Protein AF-A0A2V6U4K2-F1 (afdb_monomer)

Radius of gyration: 18.02 Å; Cα contacts (8 Å, |Δi|>4): 480; chains: 1; bounding box: 43×38×51 Å

Sequence (242 aa):
MKVDEASLSTDLQGSILTPAEPTGWGVVVLAGSSGRVDVARAKLLAGLGAVCIALRYFGGERQPPGICEVPLEVFTRATDRLIEEGCERVAYVGTVAWPQRSSWTRGGVPLPFIKYDETWRPERREGLVTYRSLYERSLQMGADDVSAATIPIEKARAKIILVAGRDDALWPSDVFAKSIEERLASAGKSATLIQHPKAGHRLLFPSETTPRSIQHAHGGSDEADAELGRSAWDAISALLRQ

pLDDT: mean 92.06, std 7.92, range [44.59, 98.25]

Foldseek 3Di:
DDKDWDADDDLWGAIKIAAPAAPLEEEEEAEEFPLDQPVVVQVVLVVLRYTYGSTRQACDDVHHNTLAAGEPVNVVVSVVVSVVVRRPHYYYHYAYYDDQHQSHDYVSHRAQDQGWDPPDDFDDDPNATFQAVRQVVSCVVCVVSCVRRDDLLLPDPDAAEQAAEPFARNHRSVVVSVVSQVSNVVSVHGHHYQYFPQAFSAAAAPPRDDDDDPHHDRGGDPVRNHVSNPVVNVVVSVVSND

Secondary structure (DSSP, 8-state):
--EEEEEE-TTSEEEEEEESS--SEEEEEE--TT----HHHHHHHHTTT-EEEEEE-SSSTTS-SSSSSEETHHHHHHHHHHHHTT-SEEEEEE-----SS-SEEETTEEPP-PPP-TT---EEETTEEE-HHHHHHHHHHTGGGHHHHS--GGG--S-EEEEEETT-SSS-HHHHHHHHHHHHHHTT--EEEEEETTB-S----TT--PPPPSSB---B-HHHHHHHHHHHHHHHHHHHT-

Mean predicted aligned error: 4.73 Å

Structure (mmCIF, N/CA/C/O backbone):
data_AF-A0A2V6U4K2-F1
#
_entry.id   AF-A0A2V6U4K2-F1
#
loop_
_atom_site.group_PDB
_atom_site.id
_atom_site.type_symbol
_atom_site.label_atom_id
_atom_site.label_alt_id
_atom_site.label_comp_id
_atom_site.label_asym_id
_atom_site.label_entity_id
_atom_site.label_seq_id
_atom_site.pdbx_PDB_ins_code
_atom_site.Cartn_x
_atom_site.Cartn_y
_atom_site.Cartn_z
_atom_site.occupancy
_atom_site.B_iso_or_equiv
_atom_site.auth_seq_id
_atom_site.auth_comp_id
_atom_site.auth_asym_id
_atom_site.auth_atom_id
_atom_site.pdbx_PDB_model_num
ATOM 1 N N . MET A 1 1 ? 3.840 7.749 24.047 1.00 64.31 1 MET A N 1
ATOM 2 C CA . MET A 1 1 ? 2.726 6.962 24.612 1.00 64.31 1 MET A CA 1
ATOM 3 C C . MET A 1 1 ? 3.214 5.540 24.840 1.00 64.31 1 MET A C 1
ATOM 5 O O . MET A 1 1 ? 4.026 5.085 24.041 1.00 64.31 1 MET A O 1
ATOM 9 N N . LYS A 1 2 ? 2.808 4.868 25.923 1.00 84.62 2 LYS A N 1
ATOM 10 C CA . LYS A 1 2 ? 3.163 3.457 26.129 1.00 84.62 2 LYS A CA 1
ATOM 11 C C . LYS A 1 2 ? 2.363 2.604 25.134 1.00 84.62 2 LYS A C 1
ATOM 13 O O . LYS A 1 2 ? 1.154 2.792 25.021 1.00 84.62 2 LYS A O 1
ATOM 18 N N . VAL A 1 3 ? 3.055 1.737 24.401 1.00 89.75 3 VAL A N 1
ATOM 19 C CA . VAL A 1 3 ? 2.475 0.800 23.431 1.00 89.75 3 VAL A CA 1
ATOM 20 C C . VAL A 1 3 ? 2.979 -0.586 23.799 1.00 89.75 3 VAL A C 1
ATOM 22 O O . VAL A 1 3 ? 4.194 -0.792 23.854 1.00 89.75 3 VAL A O 1
ATOM 25 N N . ASP A 1 4 ? 2.055 -1.502 24.058 1.00 93.19 4 ASP A N 1
ATOM 26 C CA . ASP A 1 4 ? 2.361 -2.900 24.339 1.00 93.19 4 ASP A CA 1
ATOM 27 C C . ASP A 1 4 ? 2.347 -3.689 23.020 1.00 93.19 4 ASP A C 1
ATOM 29 O O . ASP A 1 4 ? 1.507 -3.447 22.156 1.00 93.19 4 ASP A O 1
ATOM 33 N N . GLU A 1 5 ? 3.302 -4.600 22.834 1.00 95.50 5 GLU A N 1
ATOM 34 C CA . GLU A 1 5 ? 3.446 -5.418 21.623 1.00 95.50 5 GLU A CA 1
ATOM 35 C C . GLU A 1 5 ? 3.290 -6.898 21.983 1.00 95.50 5 GLU A C 1
ATOM 37 O O . GLU A 1 5 ? 3.958 -7.390 22.894 1.00 95.50 5 GLU A O 1
ATOM 42 N N . ALA A 1 6 ? 2.446 -7.615 21.244 1.00 94.00 6 ALA A N 1
ATOM 43 C CA . ALA A 1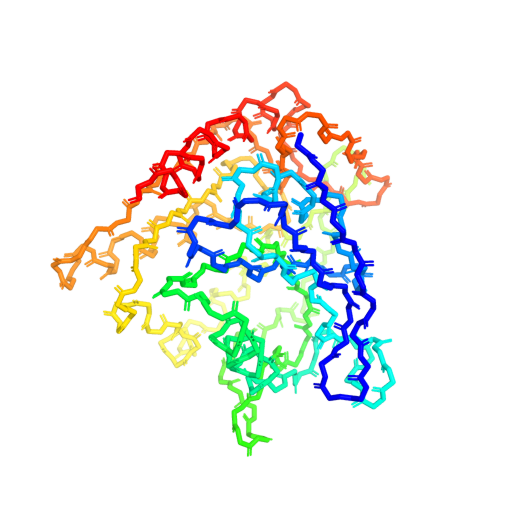 6 ? 2.266 -9.056 21.372 1.00 94.00 6 ALA A CA 1
ATOM 44 C C . ALA A 1 6 ? 2.369 -9.739 20.002 1.00 94.00 6 ALA A C 1
ATOM 46 O O . ALA A 1 6 ? 1.922 -9.209 18.985 1.00 94.00 6 ALA A O 1
ATOM 47 N N . SER A 1 7 ? 2.959 -10.934 19.960 1.00 92.56 7 SER A N 1
ATOM 48 C CA . SER A 1 7 ? 3.028 -11.728 18.731 1.00 92.56 7 SER A CA 1
ATOM 49 C C . SER A 1 7 ? 1.689 -12.399 18.432 1.00 92.56 7 SER A C 1
ATOM 51 O O . SER A 1 7 ? 1.038 -12.933 19.328 1.00 92.56 7 SER A O 1
ATOM 53 N N . LEU A 1 8 ? 1.313 -12.419 17.157 1.00 90.44 8 LEU A N 1
ATOM 54 C CA . LEU A 1 8 ? 0.170 -13.175 16.653 1.00 90.44 8 LEU A CA 1
ATOM 55 C C . LEU A 1 8 ? 0.645 -14.549 16.157 1.00 90.44 8 LEU A C 1
ATOM 57 O O . LEU A 1 8 ? 1.741 -14.670 15.601 1.00 90.44 8 LEU A O 1
ATOM 61 N N . SER A 1 9 ? -0.163 -15.589 16.369 1.00 79.50 9 SER A N 1
ATOM 62 C CA . SER A 1 9 ? 0.158 -16.962 15.960 1.00 79.50 9 SER A CA 1
ATOM 63 C C . SER A 1 9 ? -1.017 -17.623 15.230 1.00 79.50 9 SER A C 1
ATOM 65 O O . SER A 1 9 ? -2.025 -16.972 14.971 1.00 79.50 9 SER A O 1
ATOM 67 N N . THR A 1 10 ? -0.838 -18.895 14.854 1.00 77.00 10 THR A N 1
ATOM 68 C CA . THR A 1 10 ? -1.813 -19.762 14.165 1.00 77.00 10 THR A CA 1
ATOM 69 C C . THR A 1 10 ? -2.183 -19.324 12.743 1.00 77.00 10 THR A C 1
ATOM 71 O O . THR A 1 10 ? -1.547 -19.767 11.780 1.00 77.00 10 THR A O 1
ATOM 74 N N . ASP A 1 11 ? -3.211 -18.504 12.599 1.00 81.12 11 ASP A N 1
ATOM 75 C CA . ASP A 1 11 ? -3.944 -18.191 11.365 1.00 81.12 11 ASP A CA 1
ATOM 76 C C . ASP A 1 11 ? -3.871 -16.701 10.985 1.00 81.12 11 ASP A C 1
ATOM 78 O O . ASP A 1 11 ? -4.231 -16.317 9.860 1.00 81.12 11 ASP A O 1
ATOM 82 N N . LEU A 1 12 ? -3.292 -15.897 11.881 1.00 90.38 12 LEU A N 1
ATOM 83 C CA . LEU A 1 12 ? -2.878 -14.518 11.667 1.00 90.38 12 LEU A CA 1
ATOM 84 C C . LEU A 1 12 ? -1.448 -14.354 12.201 1.00 90.38 12 LEU A C 1
ATOM 86 O O . LEU A 1 12 ? -1.189 -14.571 13.377 1.00 90.38 12 LEU A O 1
ATOM 90 N N . GLN A 1 13 ? -0.489 -14.016 11.338 1.00 93.25 13 GLN A N 1
ATOM 91 C CA . GLN A 1 13 ? 0.928 -13.941 11.717 1.00 93.25 13 GLN A CA 1
ATOM 92 C C . GLN A 1 13 ? 1.415 -12.498 11.698 1.00 93.25 13 GLN A C 1
ATOM 94 O O . GLN A 1 13 ? 1.064 -11.743 10.794 1.00 93.25 13 GLN A O 1
ATOM 99 N N . GLY A 1 14 ? 2.252 -12.120 12.664 1.00 94.56 14 GLY A N 1
ATOM 100 C CA . GLY A 1 14 ? 2.752 -10.753 12.799 1.00 94.56 14 GLY A CA 1
ATOM 101 C C . GLY A 1 14 ? 2.827 -10.299 14.253 1.00 94.56 14 GLY A C 1
ATOM 102 O O . GLY A 1 14 ? 2.959 -11.130 15.152 1.00 94.56 14 GLY A O 1
ATOM 103 N N . SER A 1 15 ? 2.708 -8.992 14.471 1.00 96.38 15 SER A N 1
ATOM 104 C CA . SER A 1 15 ? 2.602 -8.393 15.807 1.00 96.38 15 SER A CA 1
ATOM 105 C C . SER A 1 15 ? 1.339 -7.546 15.900 1.00 96.38 15 SER A C 1
ATOM 107 O O . SER A 1 15 ? 1.026 -6.811 14.964 1.00 96.38 15 SER A O 1
ATOM 109 N N . ILE A 1 16 ? 0.651 -7.606 17.036 1.00 97.12 16 ILE A N 1
ATOM 110 C CA . ILE A 1 16 ? -0.366 -6.631 17.424 1.00 97.12 16 ILE A CA 1
ATOM 111 C C . ILE A 1 16 ? 0.230 -5.650 18.433 1.00 97.12 16 ILE A C 1
ATOM 113 O O . ILE A 1 16 ? 1.022 -6.029 19.295 1.00 97.12 16 ILE A O 1
ATOM 117 N N . LEU A 1 17 ? -0.107 -4.377 18.276 1.00 97.75 17 LEU A N 1
ATOM 118 C CA . LEU A 1 17 ? 0.363 -3.273 19.088 1.00 97.75 17 LEU A CA 1
ATOM 119 C C . LEU A 1 17 ? -0.838 -2.539 19.663 1.00 97.75 17 LEU A C 1
ATOM 121 O O . LEU A 1 17 ? -1.656 -2.010 18.909 1.00 97.75 17 LEU A O 1
ATOM 125 N N . THR A 1 18 ? -0.907 -2.473 20.985 1.00 96.69 18 THR A N 1
ATOM 126 C CA . THR A 1 18 ? -2.034 -1.885 21.705 1.00 96.69 18 THR A CA 1
ATOM 127 C C . THR A 1 18 ? -1.556 -0.652 22.472 1.00 96.69 18 THR A C 1
ATOM 129 O O . THR A 1 18 ? -0.669 -0.759 23.326 1.00 96.69 18 THR A O 1
ATOM 132 N N . PRO A 1 19 ? -2.081 0.544 22.165 1.00 95.38 19 PRO A N 1
ATOM 133 C CA . PRO A 1 19 ? -1.761 1.754 22.909 1.00 95.38 19 PRO A CA 1
ATOM 134 C C . PRO A 1 19 ? -2.460 1.751 24.272 1.00 95.38 19 PRO A C 1
ATOM 136 O O . PRO A 1 19 ? -3.538 1.186 24.425 1.00 95.38 19 PRO A O 1
ATOM 139 N N . ALA A 1 20 ? -1.870 2.431 25.258 1.00 92.44 20 ALA A N 1
ATOM 140 C CA . ALA A 1 20 ? -2.445 2.526 26.605 1.00 92.44 20 ALA A CA 1
ATOM 141 C C . ALA A 1 20 ? -3.848 3.173 26.652 1.00 92.44 20 ALA A C 1
ATOM 143 O O . ALA A 1 20 ? -4.638 2.853 27.534 1.00 92.44 20 ALA A O 1
ATOM 144 N N . GLU A 1 21 ? -4.152 4.068 25.709 1.00 92.06 21 GLU A N 1
ATOM 145 C CA . GLU A 1 21 ? -5.444 4.753 25.568 1.00 92.06 21 GLU A CA 1
ATOM 146 C C . GLU A 1 21 ? -5.915 4.631 24.106 1.00 92.06 21 GLU A C 1
ATOM 148 O O . GLU A 1 21 ? -5.582 5.475 23.269 1.00 92.06 21 GLU A O 1
ATOM 153 N N . PRO A 1 22 ? -6.624 3.545 23.752 1.00 93.94 22 PRO A N 1
ATOM 154 C CA . PRO A 1 22 ? -7.107 3.338 22.393 1.00 93.94 22 PRO A CA 1
ATOM 155 C C . PRO A 1 22 ? -8.172 4.362 21.985 1.00 93.94 22 PRO A C 1
ATOM 157 O O . PRO A 1 22 ? -9.087 4.662 22.748 1.00 93.94 22 PRO A O 1
ATOM 160 N N . THR A 1 23 ? -8.099 4.848 20.746 1.00 94.06 23 THR A N 1
ATOM 161 C CA . THR A 1 23 ? -9.056 5.818 20.176 1.00 94.06 23 THR A CA 1
ATOM 162 C C . THR A 1 23 ? -10.234 5.161 19.452 1.00 94.06 23 THR A C 1
ATOM 164 O O . THR A 1 23 ? -11.046 5.851 18.842 1.00 94.06 23 THR A O 1
ATOM 167 N N . GLY A 1 24 ? -10.313 3.826 19.466 1.00 93.38 24 GLY A N 1
ATOM 168 C CA . GLY A 1 24 ? -11.272 3.047 18.673 1.00 93.38 24 GLY A CA 1
ATOM 169 C C . GLY A 1 24 ? -10.842 2.824 17.217 1.00 93.38 24 GLY A C 1
ATOM 170 O O . GLY A 1 24 ? -11.548 2.151 16.465 1.00 93.38 24 GLY A O 1
ATOM 171 N N . TRP A 1 25 ? -9.682 3.346 16.804 1.00 96.81 25 TRP A N 1
ATOM 172 C CA . TRP A 1 25 ? -9.083 3.033 15.508 1.00 96.81 25 TRP A CA 1
ATOM 173 C C . TRP A 1 25 ? -8.264 1.744 15.554 1.00 96.81 25 TRP A C 1
ATOM 175 O O . TRP A 1 25 ? -7.400 1.572 16.411 1.00 96.81 25 TRP A O 1
ATOM 185 N N . GLY A 1 26 ? -8.482 0.889 14.561 1.00 96.88 26 GLY A N 1
ATOM 186 C CA . GLY A 1 26 ? -7.650 -0.251 14.216 1.00 96.88 26 GLY A CA 1
ATOM 187 C C . GLY A 1 26 ? -6.878 0.013 12.922 1.00 96.88 26 GLY A C 1
ATOM 188 O O . GLY A 1 26 ? -7.432 0.568 11.971 1.00 96.88 26 GLY A O 1
ATOM 189 N N . VAL A 1 27 ? -5.609 -0.388 12.841 1.00 97.25 27 VAL A N 1
ATOM 190 C CA . VAL A 1 27 ? -4.802 -0.245 11.618 1.00 97.25 27 VAL A CA 1
ATOM 191 C C . VAL A 1 27 ? -4.074 -1.538 11.275 1.00 97.25 27 VAL A C 1
ATOM 193 O O . VAL A 1 27 ? -3.266 -2.035 12.052 1.00 97.25 27 VAL A O 1
ATOM 196 N N . VAL A 1 28 ? -4.297 -2.066 10.075 1.00 96.88 28 VAL A N 1
ATOM 197 C CA . VAL A 1 28 ? -3.498 -3.166 9.524 1.00 96.88 28 VAL A CA 1
ATOM 198 C C . VAL A 1 28 ? -2.348 -2.584 8.702 1.00 96.88 28 VAL A C 1
ATOM 200 O O . VAL A 1 28 ? -2.572 -1.902 7.700 1.00 96.88 28 VAL A O 1
ATOM 203 N N . VAL A 1 29 ? -1.112 -2.865 9.108 1.00 96.12 29 VAL A N 1
ATOM 204 C CA . VAL A 1 29 ? 0.118 -2.426 8.439 1.00 96.12 29 VAL A CA 1
ATOM 205 C C . VAL A 1 29 ? 0.666 -3.560 7.577 1.00 96.12 29 VAL A C 1
ATOM 207 O O . VAL A 1 29 ? 1.005 -4.629 8.086 1.00 96.12 29 VAL A O 1
ATOM 210 N N . LEU A 1 30 ? 0.766 -3.322 6.267 1.00 92.69 30 LEU A N 1
ATOM 211 C CA . LEU A 1 30 ? 1.267 -4.274 5.276 1.00 92.69 30 LEU A CA 1
ATOM 212 C C . LEU A 1 30 ? 2.647 -3.837 4.767 1.00 92.69 30 LEU A C 1
ATOM 214 O O . LEU A 1 30 ? 2.801 -2.782 4.145 1.00 92.69 30 LEU A O 1
ATOM 218 N N . ALA A 1 31 ? 3.656 -4.678 4.983 1.00 86.56 31 ALA A N 1
ATOM 219 C CA . ALA A 1 31 ? 4.957 -4.493 4.351 1.00 86.56 31 ALA A CA 1
ATOM 220 C C . ALA A 1 31 ? 4.898 -4.819 2.847 1.00 86.56 31 ALA A C 1
ATOM 222 O O . ALA A 1 31 ? 3.982 -5.489 2.372 1.00 86.56 31 ALA A O 1
ATOM 223 N N . GLY A 1 32 ? 5.901 -4.369 2.097 1.00 81.25 32 GLY A N 1
ATOM 224 C CA . GLY A 1 32 ? 6.015 -4.642 0.666 1.00 81.25 32 GLY A CA 1
ATOM 225 C C . GLY A 1 32 ? 6.627 -6.014 0.379 1.00 81.25 32 GLY A C 1
ATOM 226 O O . GLY A 1 32 ? 6.610 -6.915 1.219 1.00 81.25 32 GLY A O 1
ATOM 227 N N . SER A 1 33 ? 7.261 -6.153 -0.786 1.00 75.19 33 SER A N 1
ATOM 228 C CA . SER A 1 33 ? 7.838 -7.410 -1.302 1.00 75.19 33 SER A CA 1
ATOM 229 C C . SER A 1 33 ? 8.870 -8.112 -0.413 1.00 75.19 33 SER A C 1
ATOM 231 O O . SER A 1 33 ? 9.199 -9.269 -0.656 1.00 75.19 33 SER A O 1
ATOM 233 N N . SER A 1 34 ? 9.370 -7.454 0.633 1.00 75.19 34 SER A N 1
ATOM 234 C CA . SER A 1 34 ? 10.405 -8.003 1.513 1.00 75.19 34 SER A CA 1
ATOM 235 C C . SER A 1 34 ? 9.952 -9.137 2.444 1.00 75.19 34 SER A C 1
ATOM 237 O O . SER A 1 34 ? 10.808 -9.786 3.040 1.00 75.19 34 SER A O 1
ATOM 239 N N . GLY A 1 35 ? 8.642 -9.337 2.641 1.00 75.31 35 GLY A N 1
ATOM 240 C CA . GLY A 1 35 ? 8.093 -10.345 3.570 1.00 75.31 35 GLY A CA 1
ATOM 241 C C . GLY A 1 35 ? 8.317 -10.030 5.053 1.00 75.31 35 GLY A C 1
ATOM 242 O O . GLY A 1 35 ? 8.014 -10.842 5.929 1.00 75.31 35 GLY A O 1
ATOM 243 N N . ARG A 1 36 ? 8.863 -8.846 5.351 1.00 84.56 36 ARG A N 1
ATOM 244 C CA . ARG A 1 36 ? 9.111 -8.374 6.715 1.00 84.56 36 ARG A CA 1
ATOM 245 C C . ARG A 1 36 ? 7.799 -8.029 7.416 1.00 84.56 36 ARG A C 1
ATOM 247 O O . ARG A 1 36 ? 6.796 -7.730 6.779 1.00 84.56 36 ARG A O 1
ATOM 254 N N . VAL A 1 37 ? 7.843 -8.024 8.743 1.00 91.06 37 VAL A N 1
ATOM 255 C CA . VAL A 1 37 ? 6.772 -7.491 9.592 1.00 91.06 37 VAL A CA 1
ATOM 256 C C . VAL A 1 37 ? 7.161 -6.073 9.987 1.00 91.06 37 VAL A C 1
ATOM 258 O O . VAL A 1 37 ? 8.179 -5.882 10.652 1.00 91.06 37 VAL A O 1
ATOM 261 N N . ASP A 1 38 ? 6.389 -5.078 9.552 1.00 92.44 38 ASP A N 1
ATOM 262 C CA . ASP A 1 38 ? 6.725 -3.663 9.752 1.00 92.44 38 ASP A CA 1
ATOM 263 C C . ASP A 1 38 ? 6.225 -3.133 11.106 1.00 92.44 38 ASP A C 1
ATOM 265 O O . ASP A 1 38 ? 5.292 -2.333 11.211 1.00 92.44 38 ASP A O 1
ATOM 269 N N . VAL A 1 39 ? 6.852 -3.628 12.175 1.00 94.75 39 VAL A N 1
ATOM 270 C CA . VAL A 1 39 ? 6.546 -3.223 13.555 1.00 94.75 39 VAL A CA 1
ATOM 271 C C . VAL A 1 39 ? 6.894 -1.753 13.794 1.00 94.75 39 VAL A C 1
ATOM 273 O O . VAL A 1 39 ? 6.199 -1.076 14.545 1.00 94.75 39 VAL A O 1
ATOM 276 N N . ALA A 1 40 ? 7.953 -1.236 13.163 1.00 93.06 40 ALA A N 1
ATOM 277 C CA . ALA A 1 40 ? 8.386 0.147 13.353 1.00 93.06 40 ALA A CA 1
ATOM 278 C C . ALA A 1 40 ? 7.304 1.132 12.894 1.00 93.06 40 ALA A C 1
ATOM 280 O O . ALA A 1 40 ? 6.910 2.015 13.660 1.00 93.06 40 ALA A O 1
ATOM 281 N N . ARG A 1 41 ? 6.743 0.925 11.699 1.00 94.25 41 ARG A N 1
ATOM 282 C CA . ARG A 1 41 ? 5.629 1.735 11.202 1.00 94.25 41 ARG A CA 1
ATOM 283 C C . ARG A 1 41 ? 4.357 1.546 12.023 1.00 94.25 41 ARG A C 1
ATOM 285 O O . ARG A 1 41 ? 3.666 2.521 12.314 1.00 94.25 41 ARG A O 1
ATOM 292 N N . ALA A 1 42 ? 4.069 0.319 12.457 1.00 96.19 42 ALA A N 1
ATOM 293 C CA . ALA A 1 42 ? 2.941 0.065 13.350 1.00 96.19 42 ALA A CA 1
ATOM 294 C C . ALA A 1 42 ? 3.085 0.789 14.701 1.00 96.19 42 ALA A C 1
ATOM 296 O O . ALA A 1 42 ? 2.094 1.293 15.220 1.00 96.19 42 ALA A O 1
ATOM 297 N N . LYS A 1 43 ? 4.306 0.938 15.238 1.00 95.88 43 LYS A N 1
ATOM 298 C CA . LYS A 1 43 ? 4.573 1.736 16.451 1.00 95.88 43 LYS A CA 1
ATOM 299 C C . LYS A 1 43 ? 4.283 3.219 16.251 1.00 95.88 43 LYS A C 1
ATOM 301 O O . LYS A 1 43 ? 3.737 3.840 17.160 1.00 95.88 43 LYS A O 1
ATOM 306 N N . LEU A 1 44 ? 4.608 3.784 15.084 1.00 95.25 44 LEU A N 1
ATOM 307 C CA . LEU A 1 44 ? 4.278 5.182 14.772 1.00 95.25 44 LEU A CA 1
ATOM 308 C C . LEU A 1 44 ? 2.762 5.407 14.817 1.00 95.25 44 LEU A C 1
ATOM 310 O O . LEU A 1 44 ? 2.294 6.346 15.458 1.00 95.25 44 LEU A O 1
ATOM 314 N N . LEU A 1 45 ? 2.001 4.512 14.184 1.00 96.25 45 LEU A N 1
ATOM 315 C CA . LEU A 1 45 ? 0.538 4.577 14.122 1.00 96.25 45 LEU A CA 1
ATOM 316 C C . LEU A 1 45 ? -0.108 4.299 15.488 1.00 96.25 45 LEU A C 1
ATOM 318 O O . LEU A 1 45 ? -1.016 5.023 15.891 1.00 96.25 45 LEU A O 1
ATOM 322 N N . ALA A 1 46 ? 0.411 3.336 16.253 1.00 96.44 46 ALA A N 1
ATOM 323 C CA . ALA A 1 46 ? -0.032 3.089 17.624 1.00 96.44 46 ALA A CA 1
ATOM 324 C C . ALA A 1 46 ? 0.265 4.274 18.553 1.00 96.44 46 ALA A C 1
ATOM 326 O O . ALA A 1 46 ? -0.501 4.560 19.469 1.00 96.44 46 ALA A O 1
ATOM 327 N N . GLY A 1 47 ? 1.322 5.041 18.271 1.00 94.81 47 GLY A N 1
ATOM 328 C CA . GLY A 1 47 ? 1.606 6.311 18.938 1.00 94.81 47 GLY A CA 1
ATOM 329 C C . GLY A 1 47 ? 0.530 7.388 18.743 1.00 94.81 47 GLY A C 1
ATOM 330 O O . GLY A 1 47 ? 0.512 8.350 19.510 1.00 94.81 47 GLY A O 1
ATOM 331 N N . LEU A 1 48 ? -0.368 7.227 17.763 1.00 94.75 48 LEU A N 1
ATOM 332 C CA . LEU A 1 48 ? -1.554 8.067 17.557 1.00 94.75 48 LEU A CA 1
ATOM 333 C C . LEU A 1 48 ? -2.807 7.531 18.277 1.00 94.75 48 LEU A C 1
ATOM 335 O O . LEU A 1 48 ? -3.879 8.110 18.121 1.00 94.75 48 LEU A O 1
ATOM 339 N N . GLY A 1 49 ? -2.687 6.444 19.047 1.00 95.12 49 GLY A N 1
ATOM 340 C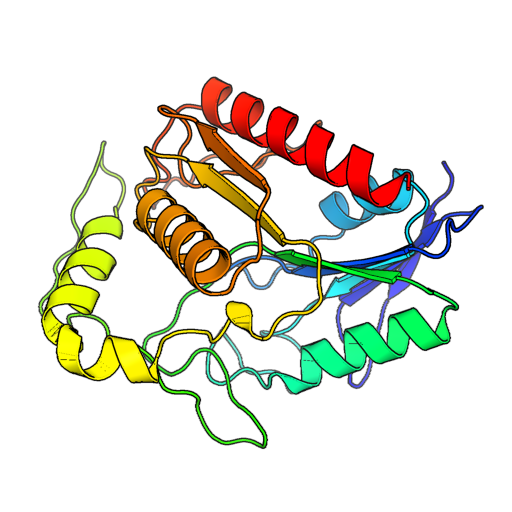 CA . GLY A 1 49 ? -3.792 5.832 19.789 1.00 95.12 49 GLY A CA 1
ATOM 341 C C . GLY A 1 49 ? -4.541 4.723 19.040 1.00 95.12 49 GLY A C 1
ATOM 342 O O . GLY A 1 49 ? -5.535 4.219 19.554 1.00 95.12 49 GLY A O 1
ATOM 343 N N . ALA A 1 50 ? -4.065 4.289 17.867 1.00 96.94 50 ALA A N 1
ATOM 344 C CA . ALA A 1 50 ? -4.661 3.169 17.136 1.00 96.94 50 ALA A CA 1
ATOM 345 C C . ALA A 1 50 ? -4.137 1.796 17.603 1.00 96.94 50 ALA A C 1
ATOM 347 O O . ALA A 1 50 ? -2.936 1.620 17.808 1.00 96.94 50 ALA A O 1
ATOM 348 N N . VAL A 1 51 ? -5.003 0.786 17.682 1.00 97.44 51 VAL A N 1
ATOM 349 C CA . VAL A 1 51 ? -4.576 -0.618 17.803 1.00 97.44 51 VAL A CA 1
ATOM 350 C C . VAL A 1 51 ? -4.054 -1.069 16.442 1.00 97.44 51 VAL A C 1
ATOM 352 O O . VAL A 1 51 ? -4.759 -0.973 15.441 1.00 97.44 51 VAL A O 1
ATOM 355 N N . CYS A 1 52 ? -2.810 -1.532 16.359 1.00 97.81 52 CYS A N 1
ATOM 356 C CA . CYS A 1 52 ? -2.166 -1.806 15.075 1.00 97.81 52 CYS A CA 1
ATOM 357 C C . CYS A 1 52 ? -1.778 -3.276 14.926 1.00 97.81 52 CYS A C 1
ATOM 359 O O .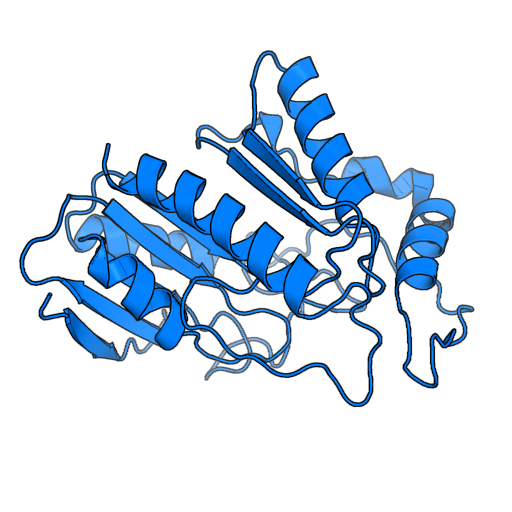 CYS A 1 52 ? -1.128 -3.829 15.802 1.00 97.81 52 CYS A O 1
ATOM 361 N N . ILE A 1 53 ? -2.079 -3.891 13.784 1.00 97.62 53 ILE A N 1
ATOM 362 C CA . ILE A 1 53 ? -1.553 -5.206 13.401 1.00 97.62 53 ILE A CA 1
ATOM 363 C C . ILE A 1 53 ? -0.491 -5.009 12.322 1.00 97.62 53 ILE A C 1
ATOM 365 O O . ILE A 1 53 ? -0.812 -4.690 11.180 1.00 97.62 53 ILE A O 1
ATOM 369 N N . ALA A 1 54 ? 0.777 -5.235 12.663 1.00 96.62 54 ALA A N 1
ATOM 370 C CA . ALA A 1 54 ? 1.842 -5.416 11.685 1.00 96.62 54 ALA A CA 1
ATOM 371 C C . ALA A 1 54 ? 1.725 -6.828 11.097 1.00 96.62 54 ALA A C 1
ATOM 373 O O . ALA A 1 54 ? 2.131 -7.804 11.727 1.00 96.62 54 ALA A O 1
ATOM 374 N N . LEU A 1 55 ? 1.129 -6.946 9.910 1.00 95.69 55 LEU A N 1
ATOM 375 C CA . LEU A 1 55 ? 0.705 -8.227 9.349 1.00 95.69 55 LEU A CA 1
ATOM 376 C C . LEU A 1 55 ? 1.795 -8.870 8.486 1.00 95.69 55 LEU A C 1
ATOM 378 O O . LEU A 1 55 ? 2.266 -8.285 7.508 1.00 95.69 55 LEU A O 1
ATOM 382 N N . ARG A 1 56 ? 2.112 -10.134 8.774 1.00 93.94 56 ARG A N 1
ATOM 383 C CA . ARG A 1 56 ? 2.766 -11.041 7.828 1.00 93.94 56 ARG A CA 1
ATOM 384 C C . ARG A 1 56 ? 1.700 -11.764 7.011 1.00 93.94 56 ARG A C 1
ATOM 386 O O . ARG A 1 56 ? 0.948 -12.576 7.548 1.00 93.94 56 ARG A O 1
ATOM 393 N N . TYR A 1 57 ? 1.671 -11.516 5.707 1.00 91.69 57 TYR A N 1
ATOM 394 C CA . TYR A 1 57 ? 0.691 -12.118 4.794 1.00 91.69 57 TYR A CA 1
ATOM 395 C C . TYR A 1 57 ? 1.297 -13.122 3.795 1.00 91.69 57 TYR A C 1
ATOM 397 O O . TYR A 1 57 ? 0.560 -13.754 3.044 1.00 91.69 57 TYR A O 1
ATOM 405 N N . PHE A 1 58 ? 2.621 -13.301 3.801 1.00 90.81 58 PHE A N 1
ATOM 406 C CA . PHE A 1 58 ? 3.341 -14.348 3.071 1.00 90.81 58 PHE A CA 1
ATOM 407 C C . PHE A 1 58 ? 4.686 -14.658 3.753 1.00 90.81 58 PHE A C 1
ATOM 409 O O . PHE A 1 58 ? 5.146 -13.906 4.614 1.00 90.81 58 PHE A O 1
ATOM 416 N N . GLY A 1 59 ? 5.329 -15.761 3.367 1.00 89.38 59 GLY A N 1
ATOM 417 C CA . GLY A 1 59 ? 6.637 -16.195 3.873 1.00 89.38 59 GLY A CA 1
ATOM 418 C C . GLY A 1 59 ? 6.618 -16.753 5.302 1.00 89.38 59 GLY A C 1
ATOM 419 O O . GLY A 1 59 ? 7.664 -17.121 5.832 1.00 89.38 59 GLY A O 1
ATOM 420 N N . GLY A 1 60 ? 5.448 -16.799 5.940 1.00 88.81 60 GLY A N 1
ATOM 421 C CA . GLY A 1 60 ? 5.226 -17.406 7.247 1.00 88.81 60 GLY A CA 1
ATOM 422 C C . GLY A 1 60 ? 4.911 -18.903 7.198 1.00 88.81 60 GLY A C 1
ATOM 423 O O . GLY A 1 60 ? 4.802 -19.514 6.134 1.00 88.81 60 GLY A O 1
ATOM 424 N N . GLU A 1 61 ? 4.720 -19.501 8.374 1.00 88.38 61 GLU A N 1
ATOM 425 C CA . GLU A 1 61 ? 4.339 -20.913 8.486 1.00 88.38 61 GLU A CA 1
ATOM 426 C C . GLU A 1 61 ? 2.984 -21.138 7.794 1.00 88.38 61 GLU A C 1
ATOM 428 O O . GLU A 1 61 ? 2.038 -20.396 8.045 1.00 88.38 61 GLU A O 1
ATOM 433 N N . ARG A 1 62 ? 2.868 -22.137 6.909 1.00 87.69 62 ARG A N 1
ATOM 434 C CA . ARG A 1 62 ? 1.639 -22.402 6.127 1.00 87.69 62 ARG A CA 1
ATOM 435 C C . ARG A 1 62 ? 1.142 -21.210 5.282 1.00 87.69 62 ARG A C 1
ATOM 437 O O . ARG A 1 62 ? -0.026 -21.180 4.903 1.00 87.69 62 ARG A O 1
ATOM 444 N N . GLN A 1 63 ? 2.002 -20.242 4.969 1.00 90.00 63 GLN A N 1
ATOM 445 C CA . GLN A 1 63 ? 1.705 -19.170 4.017 1.00 90.00 63 GLN A CA 1
ATOM 446 C C . GLN A 1 63 ? 2.424 -19.418 2.683 1.00 90.00 63 GLN A C 1
ATOM 448 O O . GLN A 1 63 ? 3.426 -20.139 2.653 1.00 90.00 63 GLN A O 1
ATOM 453 N N . PRO A 1 64 ? 1.965 -18.808 1.574 1.00 87.44 64 PRO A N 1
ATOM 454 C CA . PRO A 1 64 ? 2.723 -18.820 0.329 1.00 87.44 64 PRO A CA 1
ATOM 455 C C . PRO A 1 64 ? 4.144 -18.268 0.542 1.00 87.44 64 PRO A C 1
ATOM 457 O O . PRO A 1 64 ? 4.314 -17.322 1.310 1.00 87.44 64 PRO A O 1
ATOM 460 N N . PRO A 1 65 ? 5.176 -18.809 -0.131 1.00 86.62 65 PRO A N 1
ATOM 461 C CA . PRO A 1 65 ? 6.572 -18.413 0.095 1.00 86.62 65 PRO A CA 1
ATOM 462 C C . PRO A 1 65 ? 6.911 -17.001 -0.418 1.00 86.62 65 PRO A C 1
ATOM 464 O O . PRO A 1 65 ? 7.956 -16.452 -0.084 1.00 86.62 65 PRO A O 1
ATOM 467 N N . GLY A 1 66 ? 6.033 -16.410 -1.226 1.00 85.88 66 GLY A N 1
ATOM 468 C CA . GLY A 1 66 ? 6.137 -15.059 -1.771 1.00 85.88 66 GLY A CA 1
ATOM 469 C C . GLY A 1 66 ? 4.744 -14.462 -1.947 1.00 85.88 66 GLY A C 1
ATOM 470 O O . GLY A 1 66 ? 3.751 -15.116 -1.626 1.00 85.88 66 GLY A O 1
ATOM 471 N N . ILE A 1 67 ? 4.647 -13.253 -2.502 1.00 84.19 67 ILE A N 1
ATOM 472 C CA . ILE A 1 67 ? 3.351 -12.706 -2.924 1.00 84.19 67 ILE A CA 1
ATOM 473 C C . ILE A 1 67 ? 2.890 -13.482 -4.147 1.00 84.19 67 ILE A C 1
ATOM 475 O O . ILE A 1 67 ? 3.130 -13.070 -5.259 1.00 84.19 67 ILE A O 1
ATOM 479 N N . CYS A 1 68 ? 2.305 -14.650 -3.971 1.00 86.31 68 CYS A N 1
ATOM 480 C CA . CYS A 1 68 ? 1.800 -15.471 -5.055 1.00 86.31 68 CYS A CA 1
ATOM 481 C C . CYS A 1 68 ? 0.588 -16.197 -4.507 1.00 86.31 68 CYS A C 1
ATOM 483 O O . CYS A 1 68 ? 0.716 -16.966 -3.557 1.00 86.31 68 CYS A O 1
ATOM 485 N N . GLU A 1 69 ? -0.569 -15.930 -5.100 1.00 87.75 69 GLU A N 1
ATOM 486 C CA . GLU A 1 69 ? -1.841 -16.548 -4.743 1.00 87.75 69 GLU A CA 1
ATOM 487 C C . GLU A 1 69 ? -2.210 -16.367 -3.260 1.00 87.75 69 GLU A C 1
ATOM 489 O O . GLU A 1 69 ? -2.878 -17.212 -2.663 1.00 87.75 69 GLU A O 1
ATOM 494 N N . VAL A 1 70 ? -1.810 -15.238 -2.660 1.00 90.25 70 VAL A N 1
ATOM 495 C CA . VAL A 1 70 ? -2.113 -14.915 -1.262 1.00 90.25 70 VAL A CA 1
ATOM 496 C C . VAL A 1 70 ? -3.634 -14.792 -1.079 1.00 90.25 70 VAL A C 1
ATOM 498 O O . VAL A 1 70 ? -4.255 -13.977 -1.769 1.00 90.25 70 VAL A O 1
ATOM 501 N N . PRO A 1 71 ? -4.251 -15.548 -0.151 1.00 92.31 71 PRO A N 1
ATOM 502 C CA . PRO A 1 71 ? -5.691 -15.474 0.081 1.00 92.31 71 PRO A CA 1
ATOM 503 C C . PRO A 1 71 ? -6.096 -14.118 0.654 1.00 92.31 71 PRO A C 1
ATOM 505 O O . PRO A 1 71 ? -5.566 -13.694 1.688 1.00 92.31 71 PRO A O 1
ATOM 508 N N . LEU A 1 72 ? -7.068 -13.450 0.026 1.00 92.38 72 LEU A N 1
ATOM 509 C CA . LEU A 1 72 ? -7.602 -12.183 0.538 1.00 92.38 72 LEU A CA 1
ATOM 510 C C . LEU A 1 72 ? -8.215 -12.328 1.943 1.00 92.38 72 LEU A C 1
ATOM 512 O O . LEU A 1 72 ? -8.284 -11.359 2.699 1.00 92.38 72 LEU A O 1
ATOM 516 N N . GLU A 1 73 ? -8.607 -13.540 2.324 1.00 93.69 73 GLU A N 1
ATOM 517 C CA . GLU A 1 73 ? -9.165 -13.893 3.628 1.00 93.69 73 GLU A CA 1
ATOM 518 C C . GLU A 1 73 ? -8.163 -13.693 4.779 1.00 93.69 73 GLU A C 1
ATOM 520 O O . GLU A 1 73 ? -8.564 -13.556 5.933 1.00 93.69 73 GLU A O 1
ATOM 525 N N . VAL A 1 74 ? -6.853 -13.638 4.498 1.00 92.31 74 VAL A N 1
ATOM 526 C CA . VAL A 1 74 ? -5.849 -13.235 5.503 1.00 92.31 74 VAL A CA 1
ATOM 527 C C . VAL A 1 74 ? -6.120 -11.806 5.983 1.00 92.31 74 VAL A C 1
ATOM 529 O O . VAL A 1 74 ? -5.988 -11.513 7.170 1.00 92.31 74 VAL A O 1
ATOM 532 N N . PHE A 1 75 ? -6.541 -10.918 5.080 1.00 93.12 75 PHE A N 1
ATOM 533 C CA . PHE A 1 75 ? -6.832 -9.532 5.424 1.00 93.12 75 PHE A CA 1
ATOM 534 C C . PHE A 1 75 ? -8.158 -9.406 6.168 1.00 93.12 75 PHE A C 1
ATOM 536 O O . PHE A 1 75 ? -8.214 -8.639 7.124 1.00 93.12 75 PHE A O 1
ATOM 543 N N . THR A 1 76 ? -9.195 -10.164 5.796 1.00 92.31 76 THR A N 1
ATOM 544 C CA . THR A 1 76 ? -10.476 -10.125 6.523 1.00 92.31 76 THR A CA 1
ATOM 545 C C . THR A 1 76 ? -10.299 -10.585 7.964 1.00 92.31 76 THR A C 1
ATOM 547 O O . THR A 1 76 ? -10.731 -9.874 8.859 1.00 92.31 76 THR A O 1
ATOM 550 N N . ARG A 1 77 ? -9.522 -11.653 8.205 1.00 93.50 77 ARG A N 1
ATOM 551 C CA . ARG A 1 77 ? -9.163 -12.079 9.569 1.00 93.50 77 ARG A CA 1
ATOM 552 C C . ARG A 1 77 ? -8.435 -10.994 10.364 1.00 93.50 77 ARG A C 1
ATOM 554 O O . ARG A 1 77 ? -8.662 -10.862 11.559 1.00 93.50 77 ARG A O 1
ATOM 561 N N . ALA A 1 78 ? -7.581 -10.197 9.717 1.00 93.31 78 ALA A N 1
ATOM 562 C CA . ALA A 1 78 ? -6.939 -9.059 10.378 1.00 93.31 78 ALA A CA 1
ATOM 563 C C . ALA A 1 78 ? -7.957 -7.977 10.786 1.00 93.31 78 ALA A C 1
ATOM 565 O O . ALA A 1 78 ? -7.836 -7.407 11.866 1.00 93.31 78 ALA A O 1
ATOM 566 N N . THR A 1 79 ? -8.964 -7.710 9.943 1.00 93.31 79 THR A N 1
ATOM 567 C CA . THR A 1 79 ? -10.073 -6.802 10.287 1.00 93.31 79 THR A CA 1
ATOM 568 C C . THR A 1 79 ? -10.905 -7.367 11.432 1.00 93.31 79 THR A C 1
ATOM 570 O O . THR A 1 79 ? -11.125 -6.656 12.407 1.00 93.31 79 THR A O 1
ATOM 573 N N . ASP A 1 80 ? -11.318 -8.633 11.344 1.00 94.31 80 ASP A N 1
ATOM 574 C CA . ASP A 1 80 ? -12.116 -9.300 12.378 1.00 94.31 80 ASP A CA 1
ATOM 575 C C . ASP A 1 80 ? -11.390 -9.243 13.724 1.00 94.31 80 ASP A C 1
ATO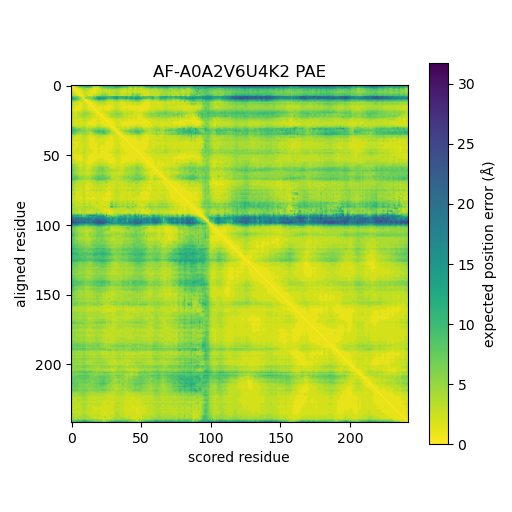M 577 O O . ASP A 1 80 ? -11.978 -8.855 14.732 1.00 94.31 80 ASP A O 1
ATOM 581 N N . ARG A 1 81 ? -10.071 -9.482 13.721 1.00 94.38 81 ARG A N 1
ATOM 582 C CA . ARG A 1 81 ? -9.258 -9.364 14.929 1.00 94.38 81 ARG A CA 1
ATOM 583 C C . ARG A 1 81 ? -9.250 -7.951 15.513 1.00 94.38 81 ARG A C 1
ATOM 585 O O . ARG A 1 81 ? -9.339 -7.804 16.723 1.00 94.38 81 ARG A O 1
ATOM 592 N N . LEU A 1 82 ? -9.141 -6.906 14.691 1.00 93.75 82 LEU A N 1
ATOM 593 C CA . LEU A 1 82 ? -9.202 -5.524 15.187 1.00 93.75 82 LEU A CA 1
ATOM 594 C C . LEU A 1 82 ? -10.581 -5.186 15.769 1.00 93.75 82 LEU A C 1
ATOM 596 O O . LEU A 1 82 ? -10.664 -4.469 16.764 1.00 93.75 82 LEU A O 1
ATOM 600 N N . ILE A 1 83 ? -11.654 -5.718 15.183 1.00 94.12 83 ILE A N 1
ATOM 601 C CA . ILE A 1 83 ? -13.016 -5.554 15.706 1.00 94.12 83 ILE A CA 1
ATOM 602 C C . ILE A 1 83 ? -13.160 -6.256 17.066 1.00 94.12 83 ILE A C 1
ATOM 604 O O . ILE A 1 83 ? -13.729 -5.674 17.987 1.00 94.12 83 ILE A O 1
ATOM 608 N N . GLU A 1 84 ? -12.606 -7.462 17.230 1.00 93.38 84 GLU A N 1
ATOM 609 C CA . GLU A 1 84 ? -12.572 -8.177 18.520 1.00 93.38 84 GLU A CA 1
ATOM 610 C C . GLU A 1 84 ? -11.824 -7.403 19.616 1.00 93.38 84 GLU A C 1
ATOM 612 O O . GLU A 1 84 ? -12.186 -7.491 20.786 1.00 93.38 84 GLU A O 1
ATOM 617 N N . GLU A 1 85 ? -10.814 -6.616 19.239 1.00 92.56 85 GLU A N 1
ATOM 618 C CA . GLU A 1 85 ? -10.073 -5.713 20.136 1.00 92.56 85 GLU A CA 1
ATOM 619 C C . GLU A 1 85 ? -10.837 -4.409 20.446 1.00 92.56 85 GLU A C 1
ATOM 621 O O . GLU A 1 85 ? -10.312 -3.515 21.109 1.00 92.56 85 GLU A O 1
ATOM 626 N N . GLY A 1 86 ? -12.076 -4.274 19.965 1.00 92.56 86 GLY A N 1
ATOM 627 C CA . GLY A 1 86 ? -12.934 -3.117 20.217 1.00 92.56 86 GLY A CA 1
ATOM 628 C C . GLY A 1 86 ? -12.726 -1.948 19.253 1.00 92.56 86 GLY A C 1
ATOM 629 O O . GLY A 1 86 ? -13.162 -0.837 19.552 1.00 92.56 86 GLY A O 1
ATOM 630 N N . CYS A 1 87 ? -12.073 -2.155 18.103 1.00 92.62 87 CYS A N 1
ATOM 631 C CA . CYS A 1 87 ? -11.937 -1.099 17.098 1.00 92.62 87 CYS A CA 1
ATOM 632 C C . CYS A 1 87 ? -13.258 -0.875 16.350 1.00 92.62 87 CYS A C 1
ATOM 634 O O . CYS A 1 87 ? -13.799 -1.783 15.721 1.00 92.62 87 CYS A O 1
ATOM 636 N N . GLU A 1 88 ? -13.733 0.367 16.335 1.00 92.69 88 GLU A N 1
ATOM 637 C CA . GLU A 1 88 ? -14.940 0.787 15.613 1.00 92.69 88 GLU A CA 1
ATOM 638 C C . GLU A 1 88 ? -14.645 1.162 14.153 1.00 92.69 88 GLU A C 1
ATOM 640 O O . GLU A 1 88 ? -15.535 1.164 13.298 1.00 92.69 88 GLU A O 1
ATOM 645 N N . ARG A 1 89 ? -13.389 1.517 13.856 1.00 93.12 89 ARG A N 1
ATOM 646 C CA . ARG A 1 89 ? -12.934 1.969 12.535 1.00 93.12 89 ARG A CA 1
ATOM 647 C C . ARG A 1 89 ? -11.629 1.275 12.187 1.00 93.12 89 ARG A C 1
ATOM 649 O O . ARG A 1 89 ? -10.694 1.322 12.973 1.00 93.12 89 ARG A O 1
ATOM 656 N N . VAL A 1 90 ? -11.543 0.671 11.003 1.00 88.94 90 VAL A N 1
ATOM 657 C CA . VAL A 1 90 ? -10.339 -0.043 10.552 1.00 88.94 90 VAL A CA 1
ATOM 658 C C . VAL A 1 90 ? -9.756 0.613 9.303 1.00 88.94 90 VAL A C 1
ATOM 660 O O . VAL A 1 90 ? -10.475 0.874 8.337 1.00 88.94 90 VAL A O 1
ATOM 663 N N . ALA A 1 91 ? -8.447 0.860 9.313 1.00 86.12 91 ALA A N 1
ATOM 664 C CA . ALA A 1 91 ? -7.676 1.318 8.163 1.00 86.12 91 ALA A CA 1
ATOM 665 C C . ALA A 1 91 ? -6.633 0.273 7.738 1.00 86.12 91 ALA A C 1
ATOM 667 O O . ALA A 1 91 ? -6.112 -0.479 8.558 1.00 86.12 91 ALA A O 1
ATOM 668 N N . TYR A 1 92 ? -6.288 0.264 6.451 1.00 88.12 92 TYR A N 1
ATOM 669 C CA . TYR A 1 92 ? -5.156 -0.493 5.918 1.00 88.12 92 TYR A CA 1
ATOM 670 C C . TYR A 1 92 ? -4.091 0.482 5.429 1.00 88.12 92 TYR A C 1
ATOM 672 O O . TYR A 1 92 ? -4.392 1.398 4.664 1.00 88.12 92 TYR A O 1
ATOM 680 N N . VAL A 1 93 ? -2.845 0.269 5.845 1.00 82.81 93 VAL A N 1
ATOM 681 C CA . VAL A 1 93 ? -1.679 1.034 5.393 1.00 82.81 93 VAL A CA 1
ATOM 682 C C . VAL A 1 93 ? -0.691 0.044 4.806 1.00 82.81 93 VAL A C 1
ATOM 684 O O . VAL A 1 93 ? -0.107 -0.755 5.533 1.00 82.81 93 VAL A O 1
ATOM 687 N N . GLY A 1 94 ? -0.518 0.067 3.489 1.00 75.50 94 GLY A N 1
ATOM 688 C CA . GLY A 1 94 ? 0.323 -0.899 2.795 1.00 75.50 94 GLY A CA 1
ATOM 689 C C . GLY A 1 94 ? 1.408 -0.264 1.948 1.00 75.50 94 GLY A C 1
ATOM 690 O O . GLY A 1 94 ? 1.251 0.839 1.430 1.00 75.50 94 GLY A O 1
ATOM 691 N N . THR A 1 95 ? 2.502 -1.001 1.790 1.00 64.06 95 THR A N 1
ATOM 692 C CA . THR A 1 95 ? 3.398 -0.851 0.643 1.00 64.06 95 THR A CA 1
ATOM 693 C C . THR A 1 95 ? 3.218 -2.062 -0.276 1.00 64.06 95 THR A C 1
ATOM 695 O O . THR A 1 95 ? 2.183 -2.720 -0.266 1.00 64.06 95 THR A O 1
ATOM 698 N N . VAL A 1 96 ? 4.169 -2.325 -1.152 1.00 55.75 96 VAL A N 1
ATOM 699 C CA . VAL A 1 96 ? 3.875 -2.823 -2.490 1.00 55.75 96 VAL A CA 1
ATOM 700 C C . VAL A 1 96 ? 4.741 -4.028 -2.876 1.00 55.75 96 VAL A C 1
ATOM 702 O O . VAL A 1 96 ? 5.835 -4.203 -2.340 1.00 55.75 96 VAL A O 1
ATOM 705 N N . ALA A 1 97 ? 4.242 -4.897 -3.763 1.00 52.97 97 ALA A N 1
ATOM 706 C CA . ALA A 1 97 ? 4.650 -6.308 -3.853 1.00 52.97 97 ALA A CA 1
ATOM 707 C C . ALA A 1 97 ? 4.645 -6.895 -5.292 1.00 52.97 97 ALA A C 1
ATOM 709 O O . ALA A 1 97 ? 3.969 -6.355 -6.159 1.00 52.97 97 ALA A O 1
ATOM 710 N N . TRP A 1 98 ? 5.377 -8.003 -5.540 1.00 44.59 98 TRP A N 1
ATOM 711 C CA . TRP A 1 98 ? 5.741 -8.535 -6.880 1.00 44.59 98 TRP A CA 1
ATOM 712 C C . TRP A 1 98 ? 5.446 -10.046 -7.069 1.00 44.59 98 TRP A C 1
ATOM 714 O O . TRP A 1 98 ? 5.901 -10.833 -6.235 1.00 44.59 98 TRP A O 1
ATOM 724 N N . PRO A 1 99 ? 4.705 -10.453 -8.131 1.00 48.94 99 PRO A N 1
ATOM 725 C CA . PRO A 1 99 ? 4.920 -11.762 -8.820 1.00 48.94 99 PRO A CA 1
ATOM 726 C C . PRO A 1 99 ? 4.487 -11.901 -10.315 1.00 48.94 99 PRO A C 1
ATOM 728 O O . PRO A 1 99 ? 3.763 -11.071 -10.845 1.00 48.94 99 PRO A O 1
ATOM 731 N N . GLN A 1 100 ? 4.871 -13.029 -10.956 1.00 57.75 100 GLN A N 1
ATOM 732 C CA . GLN A 1 100 ? 4.488 -13.517 -12.316 1.00 57.75 100 GLN A CA 1
ATOM 733 C C . GLN A 1 100 ? 3.215 -14.404 -12.360 1.00 57.75 100 GLN A C 1
ATOM 735 O O . GLN A 1 100 ? 2.825 -14.928 -13.402 1.00 57.75 100 GLN A O 1
ATOM 740 N N . ARG A 1 101 ? 2.583 -14.631 -11.209 1.00 74.88 101 ARG A N 1
ATOM 741 C CA . ARG A 1 101 ? 1.278 -15.299 -11.064 1.00 74.88 101 ARG A CA 1
ATOM 742 C C . ARG A 1 101 ? 0.317 -14.304 -10.434 1.00 74.88 101 ARG A C 1
ATOM 744 O O . ARG A 1 101 ? 0.757 -13.241 -10.014 1.00 74.88 101 ARG A O 1
ATOM 751 N N . SER A 1 102 ? -0.969 -14.625 -10.321 1.00 82.81 102 SER A N 1
ATOM 752 C CA . SER A 1 102 ? -1.855 -13.742 -9.562 1.00 82.81 102 SER A CA 1
ATOM 753 C C . SER A 1 102 ? -1.305 -13.553 -8.150 1.00 82.81 102 SER A C 1
ATOM 755 O O . SER A 1 102 ? -1.001 -14.527 -7.464 1.00 82.81 102 SER A O 1
ATOM 757 N N . SER A 1 103 ? -1.165 -12.306 -7.706 1.00 86.38 103 SER A N 1
ATOM 758 C CA . SER A 1 103 ? -0.767 -12.007 -6.327 1.00 86.38 103 SER A CA 1
ATOM 759 C C . SER A 1 103 ? -1.794 -12.510 -5.319 1.00 86.38 103 SER A C 1
ATOM 761 O O . SER A 1 103 ? -1.435 -12.808 -4.183 1.00 86.38 103 SER A O 1
ATOM 763 N N . TRP A 1 104 ? -3.060 -12.605 -5.736 1.00 91.00 104 TRP A N 1
ATOM 764 C CA . TRP A 1 104 ? -4.204 -12.721 -4.845 1.00 91.00 104 TRP A CA 1
ATOM 765 C C . TRP A 1 104 ? -5.128 -13.862 -5.256 1.00 91.00 104 TRP A C 1
ATOM 767 O O . TRP A 1 104 ? -5.440 -14.036 -6.435 1.00 91.00 104 TRP A O 1
ATOM 777 N N . THR A 1 105 ? -5.645 -14.585 -4.271 1.00 92.56 105 THR A N 1
ATOM 778 C CA . THR A 1 105 ? -6.756 -15.525 -4.451 1.00 92.56 105 THR A CA 1
ATOM 779 C C . THR A 1 105 ? -7.981 -15.073 -3.665 1.00 92.56 105 THR A C 1
ATOM 781 O O . THR A 1 105 ? -7.882 -14.339 -2.680 1.00 92.56 105 THR A O 1
ATOM 784 N N . ARG A 1 106 ? -9.162 -15.507 -4.106 1.00 92.12 106 ARG A N 1
ATOM 785 C CA . ARG A 1 106 ? -10.424 -15.374 -3.371 1.00 92.12 106 ARG A CA 1
ATOM 786 C C . ARG A 1 106 ? -11.142 -16.710 -3.388 1.00 92.12 106 ARG A C 1
ATOM 788 O O . ARG A 1 106 ? -11.387 -17.247 -4.467 1.00 92.12 106 ARG A O 1
ATOM 795 N N . GLY A 1 107 ? -11.434 -17.268 -2.218 1.00 91.38 107 GLY A N 1
ATOM 796 C CA . GLY A 1 107 ? -11.944 -18.636 -2.108 1.00 91.38 107 GLY A CA 1
ATOM 797 C C . GLY A 1 107 ? -11.023 -19.663 -2.780 1.00 91.38 107 GLY A C 1
ATOM 798 O O . GLY A 1 107 ? -11.505 -20.614 -3.383 1.00 91.38 107 GLY A O 1
ATOM 799 N N . GLY A 1 108 ? -9.706 -19.422 -2.761 1.00 89.94 108 GLY A N 1
ATOM 800 C CA . GLY A 1 108 ? -8.705 -20.252 -3.443 1.00 89.94 108 GLY A CA 1
ATOM 801 C C . GLY A 1 108 ? -8.615 -20.067 -4.964 1.00 89.94 108 GLY A C 1
ATOM 802 O O . GLY A 1 108 ? -7.750 -20.673 -5.588 1.00 89.94 108 GLY A O 1
ATOM 803 N N . VAL A 1 109 ? -9.451 -19.221 -5.574 1.00 91.06 109 VAL A N 1
ATOM 804 C CA . VAL A 1 109 ? -9.412 -18.943 -7.018 1.00 91.06 109 VAL A CA 1
ATOM 805 C C . VAL A 1 109 ? -8.528 -17.721 -7.294 1.00 91.06 109 VAL A C 1
ATOM 807 O O . VAL A 1 109 ? -8.779 -16.665 -6.703 1.00 91.06 109 VAL A O 1
ATOM 810 N N . PRO A 1 110 ? -7.513 -17.819 -8.175 1.00 91.50 110 PRO A N 1
ATOM 811 C CA . PRO A 1 110 ? -6.686 -16.678 -8.564 1.00 91.50 110 PRO A CA 1
ATOM 812 C C . PRO A 1 110 ? -7.518 -15.538 -9.154 1.00 91.50 110 PRO A C 1
ATOM 814 O O . PRO A 1 110 ? -8.377 -15.759 -10.009 1.00 91.50 110 PRO A O 1
ATOM 817 N N . LEU A 1 111 ? -7.255 -14.305 -8.719 1.00 93.75 111 LEU A N 1
ATOM 818 C CA . LEU A 1 111 ? -7.873 -13.128 -9.328 1.00 93.75 111 LEU A CA 1
ATOM 819 C C . LEU A 1 111 ? -7.214 -12.799 -10.676 1.00 93.75 111 LEU A C 1
ATOM 821 O O . LEU A 1 111 ? -6.018 -13.070 -10.837 1.00 93.75 111 LEU A O 1
ATOM 825 N N . PRO A 1 112 ? -7.949 -12.190 -11.627 1.00 92.62 112 PRO A N 1
ATOM 826 C CA . PRO A 1 112 ? -7.359 -11.706 -12.869 1.00 92.62 112 PRO A CA 1
ATOM 827 C C . PRO A 1 112 ? -6.203 -10.735 -12.600 1.00 92.62 112 PRO A C 1
ATOM 829 O O . PRO A 1 112 ? -6.245 -9.946 -11.655 1.00 92.62 112 PRO A O 1
ATOM 832 N N . PHE A 1 113 ? -5.166 -10.807 -13.428 1.00 91.69 113 PHE A N 1
ATOM 833 C CA . PHE A 1 113 ? -3.957 -9.997 -13.310 1.00 91.69 113 PHE A CA 1
ATOM 834 C C . PHE A 1 113 ? -3.355 -9.759 -14.695 1.00 91.69 113 PHE A C 1
ATOM 836 O O . PHE A 1 113 ? -3.608 -10.523 -15.626 1.00 91.69 113 PHE A O 1
ATOM 843 N N . ILE A 1 114 ? -2.531 -8.720 -14.813 1.00 92.25 114 ILE A N 1
ATOM 844 C CA . ILE A 1 114 ? -1.763 -8.450 -16.029 1.00 92.25 114 ILE A CA 1
ATOM 845 C C . ILE A 1 114 ? -0.459 -9.226 -15.957 1.00 92.25 114 ILE A C 1
ATOM 847 O O . ILE A 1 114 ? 0.319 -9.064 -15.015 1.00 92.25 114 ILE A O 1
ATOM 851 N N . LYS A 1 115 ? -0.238 -10.090 -16.946 1.00 89.75 115 LYS A N 1
ATOM 852 C CA . LYS A 1 115 ? 1.019 -10.824 -17.085 1.00 89.75 115 LYS A CA 1
ATOM 853 C C . LYS A 1 115 ? 2.126 -9.866 -17.489 1.00 89.75 115 LYS A C 1
ATOM 855 O O . LYS A 1 115 ? 1.900 -8.935 -18.258 1.00 89.75 115 LYS A O 1
ATOM 860 N N . TYR A 1 116 ? 3.327 -10.128 -16.995 1.00 89.19 116 TYR A N 1
ATOM 861 C CA . TYR A 1 116 ? 4.482 -9.346 -17.395 1.00 89.19 116 TYR A CA 1
ATOM 862 C C . TYR A 1 116 ? 4.936 -9.691 -18.816 1.00 89.19 116 TYR A C 1
ATOM 864 O O . TYR A 1 116 ? 4.849 -10.841 -19.244 1.00 89.19 116 TYR A O 1
ATOM 872 N N . ASP A 1 117 ? 5.480 -8.699 -19.520 1.00 90.25 117 ASP A N 1
ATOM 873 C CA . ASP A 1 117 ? 6.175 -8.885 -20.793 1.00 90.25 117 ASP A CA 1
ATOM 874 C C . ASP A 1 117 ? 7.420 -9.771 -20.590 1.00 90.25 117 ASP A C 1
ATOM 876 O O . ASP A 1 117 ? 8.465 -9.315 -20.124 1.00 90.25 117 ASP A O 1
ATOM 880 N N . GLU A 1 118 ? 7.324 -11.050 -20.958 1.00 87.12 118 GLU A N 1
ATOM 881 C CA . GLU A 1 118 ? 8.427 -12.023 -20.879 1.00 87.12 118 GLU A CA 1
ATOM 882 C C . GLU A 1 118 ? 9.607 -11.668 -21.806 1.00 87.12 118 GLU A C 1
ATOM 884 O O . GLU A 1 118 ? 10.737 -12.134 -21.619 1.00 87.12 118 GLU A O 1
ATOM 889 N N . THR A 1 119 ? 9.372 -10.820 -22.811 1.00 92.00 119 THR A N 1
ATOM 890 C CA . THR A 1 119 ? 10.404 -10.342 -23.739 1.00 92.00 119 THR A CA 1
ATOM 891 C C . THR A 1 119 ? 11.136 -9.107 -23.225 1.00 92.00 119 THR A C 1
ATOM 893 O O . THR A 1 119 ? 12.167 -8.730 -23.792 1.00 92.00 119 THR A O 1
ATOM 896 N N . TRP A 1 120 ? 10.663 -8.505 -22.131 1.00 93.12 120 TRP A N 1
ATOM 897 C CA . TRP A 1 120 ? 11.298 -7.344 -21.528 1.00 93.12 120 TRP A CA 1
ATOM 898 C C . TRP A 1 120 ? 12.743 -7.641 -21.113 1.00 93.12 120 TRP A C 1
ATOM 900 O O . TRP A 1 120 ? 13.133 -8.775 -20.803 1.00 93.12 120 TRP A O 1
ATOM 910 N N . ARG A 1 121 ? 13.574 -6.600 -21.135 1.00 92.00 121 ARG A N 1
ATOM 911 C CA . ARG A 1 121 ? 14.972 -6.653 -20.710 1.00 92.00 121 ARG A CA 1
ATOM 912 C C . ARG A 1 121 ? 15.223 -5.556 -19.680 1.00 92.00 121 ARG A C 1
ATOM 914 O O . ARG A 1 121 ? 14.736 -4.449 -19.889 1.00 92.00 121 ARG A O 1
ATOM 921 N N . PRO A 1 122 ? 15.997 -5.834 -18.613 1.00 91.38 122 PRO A N 1
ATOM 922 C CA . PRO A 1 122 ? 16.283 -4.848 -17.581 1.00 91.38 122 PRO A CA 1
ATOM 923 C C . PRO A 1 122 ? 16.880 -3.558 -18.128 1.00 91.38 122 PRO A C 1
ATOM 925 O O . PRO A 1 122 ? 18.000 -3.543 -18.642 1.00 91.38 122 PRO A O 1
ATOM 928 N N . GLU A 1 123 ? 16.145 -2.469 -17.951 1.00 94.31 123 GLU A N 1
ATOM 929 C CA . GLU A 1 123 ? 16.650 -1.116 -18.138 1.00 94.31 123 GLU A CA 1
ATOM 930 C C . GLU A 1 123 ? 17.353 -0.639 -16.867 1.00 94.31 123 GLU A C 1
ATOM 932 O O . GLU A 1 123 ? 17.098 -1.133 -15.761 1.00 94.31 123 GLU A O 1
ATOM 937 N N . ARG A 1 124 ? 18.273 0.321 -17.017 1.00 95.38 124 ARG A N 1
ATOM 938 C CA . ARG A 1 124 ? 19.055 0.843 -15.896 1.00 95.38 124 ARG A CA 1
ATOM 939 C C . ARG A 1 124 ? 19.015 2.359 -15.822 1.00 95.38 124 ARG A C 1
ATOM 941 O O . ARG A 1 124 ? 19.183 3.039 -16.828 1.00 95.38 124 ARG A O 1
ATOM 948 N N . ARG A 1 125 ? 18.891 2.870 -14.599 1.00 93.94 125 ARG A N 1
ATOM 949 C CA . ARG A 1 125 ? 19.069 4.279 -14.239 1.00 93.94 125 ARG A CA 1
ATOM 950 C C . ARG A 1 125 ? 20.195 4.349 -13.220 1.00 93.94 125 ARG A C 1
ATOM 952 O O . ARG A 1 125 ? 20.122 3.681 -12.195 1.00 93.94 125 ARG A O 1
ATOM 959 N N . GLU A 1 126 ? 21.254 5.094 -13.539 1.00 92.31 126 GLU A N 1
ATOM 960 C CA . GLU A 1 126 ? 22.433 5.238 -12.663 1.00 92.31 126 GLU A CA 1
ATOM 961 C C . GLU A 1 126 ? 23.035 3.878 -12.242 1.00 92.31 126 GLU A C 1
ATOM 963 O O . GLU A 1 126 ? 23.457 3.668 -11.111 1.00 92.31 126 GLU A O 1
ATOM 968 N N . GLY A 1 127 ? 23.036 2.906 -13.162 1.00 93.62 127 GLY A N 1
ATOM 969 C CA . GLY A 1 127 ? 23.544 1.552 -12.916 1.00 93.62 127 GLY A CA 1
ATOM 970 C C . GLY A 1 127 ? 22.580 0.612 -12.181 1.00 93.62 127 GLY A C 1
ATOM 971 O O . GLY A 1 127 ? 22.819 -0.596 -12.176 1.00 93.62 127 GLY A O 1
ATOM 972 N N . LEU A 1 128 ? 21.463 1.105 -11.644 1.00 96.12 128 LEU A N 1
ATOM 973 C CA . LEU A 1 128 ? 20.457 0.320 -10.922 1.00 96.12 128 LEU A CA 1
ATOM 974 C C . LEU A 1 128 ? 19.309 -0.109 -11.840 1.00 96.12 128 LEU A C 1
ATOM 976 O O . LEU A 1 128 ? 18.949 0.623 -12.759 1.00 96.12 128 LEU A O 1
ATOM 980 N N . VAL A 1 129 ? 18.714 -1.279 -11.593 1.00 95.25 129 VAL A N 1
ATOM 981 C CA . VAL A 1 129 ? 17.607 -1.799 -12.414 1.00 95.25 129 VAL A CA 1
ATOM 982 C C . VAL A 1 129 ? 16.331 -0.999 -12.163 1.00 95.25 129 VAL A C 1
ATOM 984 O O . VAL A 1 129 ? 15.909 -0.852 -11.018 1.00 95.25 129 VAL A O 1
ATOM 987 N N . THR A 1 130 ? 15.705 -0.512 -13.228 1.00 95.75 130 THR A N 1
ATOM 988 C CA . THR A 1 130 ? 14.355 0.073 -13.210 1.00 95.75 130 THR A CA 1
ATOM 989 C C . THR A 1 130 ? 13.364 -0.958 -13.737 1.00 95.75 130 THR A C 1
ATOM 991 O O . THR A 1 130 ? 13.665 -1.679 -14.688 1.00 95.75 130 THR A O 1
ATOM 994 N N . TYR A 1 131 ? 12.189 -1.042 -13.113 1.00 95.06 131 TYR A N 1
ATOM 995 C CA . TYR A 1 131 ? 11.105 -1.920 -13.565 1.00 95.06 131 TYR A CA 1
ATOM 996 C C . TYR A 1 131 ? 9.958 -1.142 -14.205 1.00 95.06 131 TYR A C 1
ATOM 998 O O . TYR A 1 131 ? 9.028 -1.760 -14.715 1.00 95.06 131 TYR A O 1
ATOM 1006 N N . ARG A 1 132 ? 10.006 0.197 -14.229 1.00 94.94 132 ARG A N 1
ATOM 1007 C CA . ARG A 1 132 ? 8.865 0.998 -14.682 1.00 94.94 132 ARG A CA 1
ATOM 1008 C C . ARG A 1 132 ? 8.394 0.621 -16.088 1.00 94.94 132 ARG A C 1
ATOM 1010 O O . ARG A 1 132 ? 7.204 0.374 -16.281 1.00 94.94 132 ARG A O 1
ATOM 1017 N N . SER A 1 133 ? 9.329 0.480 -17.028 1.00 95.69 133 SER A N 1
ATOM 1018 C CA . SER A 1 133 ? 9.008 0.124 -18.412 1.00 95.69 133 SER A CA 1
ATOM 1019 C C . SER A 1 133 ? 8.474 -1.301 -18.565 1.00 95.69 133 SER A C 1
ATOM 1021 O O . SER A 1 133 ? 7.709 -1.559 -19.494 1.00 95.69 133 SER A O 1
ATOM 1023 N N . LEU A 1 134 ? 8.807 -2.220 -17.644 1.00 94.50 134 LEU A N 1
ATOM 1024 C CA . LEU A 1 134 ? 8.191 -3.546 -17.611 1.00 94.50 134 LEU A CA 1
ATOM 1025 C C . LEU A 1 134 ? 6.686 -3.406 -17.396 1.00 94.50 134 LEU A C 1
ATOM 1027 O O . LEU A 1 134 ? 5.916 -3.974 -18.161 1.00 94.50 134 LEU A O 1
ATOM 1031 N N . TYR A 1 135 ? 6.264 -2.640 -16.388 1.00 94.25 135 TYR A N 1
ATOM 1032 C CA . TYR A 1 135 ? 4.843 -2.446 -16.081 1.00 94.25 135 TYR A CA 1
ATOM 1033 C C . TYR A 1 135 ? 4.114 -1.742 -17.222 1.00 94.25 135 TYR A C 1
ATOM 1035 O O . TYR A 1 135 ? 3.053 -2.198 -17.639 1.00 94.25 135 TYR A O 1
ATOM 1043 N N . GLU A 1 136 ? 4.696 -0.669 -17.757 1.00 95.50 136 GLU A N 1
ATOM 1044 C CA . GLU A 1 136 ? 4.102 0.096 -18.858 1.00 95.50 136 GLU A CA 1
ATOM 1045 C C . GLU A 1 136 ? 3.911 -0.774 -20.114 1.00 95.50 136 GLU A C 1
ATOM 1047 O O . GLU A 1 136 ? 2.809 -0.819 -20.665 1.00 95.50 136 GLU A O 1
ATOM 1052 N N . ARG A 1 137 ? 4.929 -1.549 -20.517 1.00 95.62 137 ARG A N 1
ATOM 1053 C CA . ARG A 1 137 ? 4.817 -2.489 -21.650 1.00 95.62 137 ARG A CA 1
ATOM 1054 C C . ARG A 1 137 ? 3.835 -3.619 -21.376 1.00 95.62 137 ARG A C 1
ATOM 1056 O O . ARG A 1 137 ? 3.050 -3.961 -22.254 1.00 95.62 137 ARG A O 1
ATOM 1063 N N . SER A 1 138 ? 3.847 -4.175 -20.167 1.00 94.88 138 SER A N 1
ATOM 1064 C CA . SER A 1 138 ? 2.950 -5.273 -19.785 1.00 94.88 138 SER A CA 1
ATOM 1065 C C . SER A 1 138 ? 1.485 -4.840 -19.837 1.00 94.88 138 SER A C 1
ATOM 1067 O O . SER A 1 138 ? 0.646 -5.572 -20.353 1.00 94.88 138 SER A O 1
ATOM 1069 N N . LEU A 1 139 ? 1.178 -3.622 -19.380 1.00 94.62 139 LEU A N 1
ATOM 1070 C CA . LEU A 1 139 ? -0.160 -3.033 -19.480 1.00 94.62 139 LEU A CA 1
ATOM 1071 C C . LEU A 1 139 ? -0.580 -2.777 -20.926 1.00 94.62 139 LEU A C 1
ATOM 1073 O O . LEU A 1 139 ? -1.738 -2.992 -21.267 1.00 94.62 139 LEU A O 1
ATOM 1077 N N . GLN A 1 140 ? 0.352 -2.341 -21.774 1.00 95.25 140 GLN A N 1
ATOM 1078 C CA . GLN A 1 140 ? 0.079 -2.147 -23.195 1.00 95.25 140 GLN A CA 1
ATOM 1079 C C . GLN A 1 140 ? -0.193 -3.479 -23.909 1.00 95.25 140 GLN A C 1
ATOM 1081 O O . GLN A 1 140 ? -1.114 -3.564 -24.716 1.00 95.25 140 GLN A O 1
ATOM 1086 N N . MET A 1 141 ? 0.589 -4.520 -23.615 1.00 93.50 141 MET A N 1
ATOM 1087 C CA . MET A 1 141 ? 0.423 -5.852 -24.206 1.00 93.50 141 MET A CA 1
ATOM 1088 C C . MET A 1 141 ? -0.837 -6.562 -23.706 1.00 93.50 141 MET A C 1
ATOM 1090 O O . MET A 1 141 ? -1.515 -7.220 -24.487 1.00 93.50 141 MET A O 1
ATOM 1094 N N . GLY A 1 142 ? -1.152 -6.425 -22.418 1.00 93.19 142 GLY A N 1
ATOM 1095 C CA . GLY A 1 142 ? -2.332 -7.004 -21.777 1.00 93.19 142 GLY A CA 1
ATOM 1096 C C . GLY A 1 142 ? -3.544 -6.075 -21.767 1.00 93.19 142 GLY A C 1
ATOM 1097 O O . GLY A 1 142 ? -4.364 -6.190 -20.861 1.00 93.19 142 GLY A O 1
ATOM 1098 N N . ALA A 1 143 ? -3.653 -5.133 -22.713 1.00 94.81 143 ALA A N 1
ATOM 1099 C CA . ALA A 1 143 ? -4.692 -4.098 -22.705 1.00 94.81 143 ALA A CA 1
ATOM 1100 C C . ALA A 1 143 ? -6.118 -4.675 -22.600 1.00 94.81 143 ALA A C 1
ATOM 1102 O O . ALA A 1 143 ? -6.945 -4.138 -21.861 1.00 94.81 143 ALA A O 1
ATOM 1103 N N . ASP A 1 144 ? -6.374 -5.803 -23.266 1.00 95.62 144 ASP A N 1
ATOM 1104 C CA . ASP A 1 144 ? -7.669 -6.493 -23.240 1.00 95.62 144 ASP A CA 1
ATOM 1105 C C . ASP A 1 144 ? -8.001 -7.087 -21.854 1.00 95.62 144 ASP A C 1
ATOM 1107 O O . ASP A 1 144 ? -9.169 -7.179 -21.472 1.00 95.62 144 ASP A O 1
ATOM 1111 N N . ASP A 1 145 ? -6.982 -7.415 -21.053 1.00 92.81 145 ASP A N 1
ATOM 1112 C CA . ASP A 1 145 ? -7.124 -7.986 -19.708 1.00 92.81 145 ASP A CA 1
ATOM 1113 C C . ASP A 1 145 ? -7.236 -6.911 -18.607 1.00 92.81 145 ASP A C 1
ATOM 1115 O O . ASP A 1 145 ? -7.635 -7.214 -17.476 1.00 92.81 145 ASP A O 1
ATOM 1119 N N . VAL A 1 146 ? -6.928 -5.640 -18.912 1.00 93.94 146 VAL A N 1
ATOM 1120 C CA . VAL A 1 146 ? -6.919 -4.531 -17.932 1.00 93.94 146 VAL A CA 1
ATOM 1121 C C . VAL A 1 146 ? -8.263 -4.386 -17.240 1.00 93.94 146 VAL A C 1
ATOM 1123 O O . VAL A 1 146 ? -8.307 -4.228 -16.019 1.00 93.94 146 VAL A O 1
ATOM 1126 N N . SER A 1 147 ? -9.368 -4.488 -17.979 1.00 94.44 147 SER A N 1
ATOM 1127 C CA . SER A 1 147 ? -10.704 -4.375 -17.388 1.00 94.44 147 SER A CA 1
ATOM 1128 C C . SER A 1 147 ? -10.961 -5.463 -16.340 1.00 94.44 147 SER A C 1
ATOM 1130 O O . SER A 1 147 ? -11.433 -5.159 -15.244 1.00 94.44 147 SER A O 1
ATOM 1132 N N . ALA A 1 148 ? -10.585 -6.711 -16.636 1.00 94.31 148 ALA A N 1
ATOM 1133 C CA . ALA A 1 148 ? -10.765 -7.839 -15.726 1.00 94.31 148 ALA A CA 1
ATOM 1134 C C . ALA A 1 148 ? -9.835 -7.762 -14.503 1.00 94.31 148 ALA A C 1
ATOM 1136 O O . ALA A 1 148 ? -10.247 -8.114 -13.397 1.00 94.31 148 ALA A O 1
ATOM 1137 N N . ALA A 1 149 ? -8.599 -7.287 -14.690 1.00 94.06 149 ALA A N 1
ATOM 1138 C CA . ALA A 1 149 ? -7.597 -7.125 -13.634 1.00 94.06 149 ALA A CA 1
ATOM 1139 C C . ALA A 1 149 ? -7.800 -5.863 -12.771 1.00 94.06 149 ALA A C 1
ATOM 1141 O O . ALA A 1 149 ? -7.170 -5.719 -11.721 1.00 94.06 149 ALA A O 1
ATOM 1142 N N . THR A 1 150 ? -8.670 -4.937 -13.188 1.00 95.31 150 THR A N 1
ATOM 1143 C CA . THR A 1 150 ? -8.913 -3.683 -12.467 1.00 95.31 150 THR A CA 1
ATOM 1144 C C . THR A 1 150 ? -9.588 -3.944 -11.120 1.00 95.31 150 THR A C 1
ATOM 1146 O O . THR A 1 150 ? -10.664 -4.538 -11.034 1.00 95.31 150 THR A O 1
ATOM 1149 N N . ILE A 1 151 ? -8.987 -3.426 -10.047 1.00 95.06 151 ILE A N 1
ATOM 1150 C CA . ILE A 1 151 ? -9.587 -3.448 -8.710 1.00 95.06 151 ILE A CA 1
ATOM 1151 C C . ILE A 1 151 ? -10.805 -2.507 -8.706 1.00 95.06 151 ILE A C 1
ATOM 1153 O O . ILE A 1 151 ? -10.645 -1.321 -9.007 1.00 95.06 151 ILE A O 1
ATOM 1157 N N . PRO A 1 152 ? -12.012 -2.977 -8.327 1.00 95.69 152 PRO A N 1
ATOM 1158 C CA . PRO A 1 152 ? -13.228 -2.164 -8.329 1.00 95.69 152 PRO A CA 1
ATOM 1159 C C . PRO A 1 152 ? -13.282 -1.240 -7.100 1.00 95.69 152 PRO A C 1
ATOM 1161 O O . PRO A 1 152 ? -14.145 -1.375 -6.227 1.00 95.69 152 PRO A O 1
ATOM 1164 N N . ILE A 1 153 ? -12.317 -0.325 -7.003 1.00 96.38 153 ILE A N 1
ATOM 1165 C CA . ILE A 1 153 ? -12.115 0.595 -5.877 1.00 96.38 153 ILE A CA 1
ATOM 1166 C C . ILE A 1 153 ? -13.329 1.497 -5.620 1.00 96.38 153 ILE A C 1
ATOM 1168 O O . ILE A 1 153 ? -13.608 1.852 -4.479 1.00 96.38 153 ILE A O 1
ATOM 1172 N N . GLU A 1 154 ? -14.131 1.781 -6.644 1.00 96.25 154 GLU A N 1
ATOM 1173 C CA . GLU A 1 154 ? -15.403 2.495 -6.546 1.00 96.25 154 GLU A CA 1
ATOM 1174 C C . GLU A 1 154 ? -16.424 1.791 -5.645 1.00 96.25 154 GLU A C 1
ATOM 1176 O O . GLU A 1 154 ? -17.343 2.435 -5.142 1.00 96.25 154 GLU A O 1
ATOM 1181 N N . LYS A 1 155 ? -16.272 0.487 -5.386 1.00 96.62 155 LYS A N 1
ATOM 1182 C CA . LYS A 1 155 ? -17.121 -0.256 -4.441 1.00 96.62 155 LYS A CA 1
ATOM 1183 C C . LYS A 1 155 ? -16.698 -0.062 -2.985 1.00 96.62 155 LYS A C 1
ATOM 1185 O O . LYS A 1 155 ? -17.482 -0.376 -2.088 1.00 96.62 155 LYS A O 1
ATOM 1190 N N . ALA A 1 156 ? -15.503 0.473 -2.729 1.00 94.94 156 ALA A N 1
ATOM 1191 C CA . ALA A 1 156 ? -15.025 0.718 -1.376 1.00 94.94 156 ALA A CA 1
ATOM 1192 C C . ALA A 1 156 ? -15.910 1.748 -0.658 1.00 94.94 156 ALA A C 1
ATOM 1194 O O . ALA A 1 156 ? -16.341 2.751 -1.235 1.00 94.94 156 ALA A O 1
ATOM 1195 N N . ARG A 1 157 ? -16.191 1.489 0.622 1.00 93.38 157 ARG A N 1
ATOM 1196 C CA . ARG A 1 157 ? -16.860 2.438 1.531 1.00 93.38 157 ARG A CA 1
ATOM 1197 C C . ARG A 1 157 ? -15.864 3.250 2.365 1.00 93.38 157 ARG A C 1
ATOM 1199 O O . ARG A 1 157 ? -16.264 4.197 3.029 1.00 93.38 157 ARG A O 1
ATOM 1206 N N . ALA A 1 158 ? -14.590 2.862 2.342 1.00 91.06 158 ALA A N 1
ATOM 1207 C CA . ALA A 1 158 ? -13.527 3.517 3.087 1.00 91.06 158 ALA A CA 1
ATOM 1208 C C . ALA A 1 158 ? -13.188 4.893 2.494 1.00 91.06 158 ALA A C 1
ATOM 1210 O O . ALA A 1 158 ? -13.280 5.093 1.282 1.00 91.06 158 ALA A O 1
ATOM 1211 N N . LYS A 1 159 ? -12.736 5.818 3.351 1.00 93.56 159 LYS A N 1
ATOM 1212 C CA . LYS A 1 159 ? -11.997 7.004 2.901 1.00 93.56 159 LYS A CA 1
ATOM 1213 C C . LYS A 1 159 ? -10.661 6.539 2.318 1.00 93.56 159 LYS A C 1
ATOM 1215 O O . LYS A 1 159 ? -9.988 5.713 2.931 1.00 93.56 159 LYS A O 1
ATOM 1220 N N . ILE A 1 160 ? -10.287 7.065 1.155 1.00 96.31 160 ILE A N 1
ATOM 1221 C CA . ILE A 1 160 ? -9.083 6.649 0.427 1.00 96.31 160 ILE A CA 1
ATOM 1222 C C . ILE A 1 160 ? -8.075 7.801 0.406 1.00 96.31 160 ILE A C 1
ATOM 1224 O O . ILE A 1 160 ? -8.405 8.908 -0.016 1.00 96.31 160 ILE A O 1
ATOM 1228 N N . ILE A 1 161 ? -6.847 7.527 0.846 1.00 97.38 161 ILE A N 1
ATOM 1229 C CA . ILE A 1 161 ? -5.688 8.413 0.688 1.00 97.38 161 ILE A CA 1
ATOM 1230 C C . ILE A 1 161 ? -4.716 7.707 -0.259 1.00 97.38 161 ILE A C 1
ATOM 1232 O O . ILE A 1 161 ? -4.347 6.558 -0.021 1.00 97.38 161 ILE A O 1
ATOM 1236 N N . LEU A 1 162 ? -4.329 8.381 -1.337 1.00 97.69 162 LEU A N 1
ATOM 1237 C CA . LEU A 1 162 ? -3.410 7.882 -2.356 1.00 97.69 162 LEU A CA 1
ATOM 1238 C C . LEU A 1 162 ? -2.121 8.686 -2.283 1.00 97.69 162 LEU A C 1
ATOM 1240 O O . LEU A 1 162 ? -2.160 9.914 -2.264 1.00 97.69 162 LEU A O 1
ATOM 1244 N N . VAL A 1 163 ? -0.982 8.001 -2.266 1.00 97.88 163 VAL A N 1
ATOM 1245 C CA . VAL A 1 163 ? 0.331 8.638 -2.161 1.00 97.88 163 VAL A CA 1
ATOM 1246 C C . VAL A 1 163 ? 1.230 8.094 -3.261 1.00 97.88 163 VAL A C 1
ATOM 1248 O O . VAL A 1 163 ? 1.398 6.880 -3.356 1.00 97.88 163 VAL A O 1
ATOM 1251 N N . ALA A 1 164 ? 1.793 8.970 -4.095 1.00 97.75 164 ALA A N 1
ATOM 1252 C CA . ALA A 1 164 ? 2.653 8.547 -5.199 1.00 97.75 164 ALA A CA 1
ATOM 1253 C C . ALA A 1 164 ? 3.790 9.535 -5.491 1.00 97.75 164 ALA A C 1
ATOM 1255 O O . ALA A 1 164 ? 3.581 10.743 -5.634 1.00 97.75 164 ALA A O 1
ATOM 1256 N N . GLY A 1 165 ? 5.003 9.005 -5.637 1.00 97.88 165 GLY A N 1
ATOM 1257 C CA . GLY A 1 165 ? 6.133 9.740 -6.188 1.00 97.88 165 GLY A CA 1
ATOM 1258 C C . GLY A 1 165 ? 6.081 9.731 -7.713 1.00 97.88 165 GLY A C 1
ATOM 1259 O O . GLY A 1 165 ? 5.964 8.676 -8.329 1.00 97.88 165 GLY A O 1
ATOM 1260 N N . ARG A 1 166 ? 6.163 10.904 -8.348 1.00 97.94 166 ARG A N 1
ATOM 1261 C CA . ARG A 1 166 ? 6.110 10.994 -9.821 1.00 97.94 166 ARG A CA 1
ATOM 1262 C C . ARG A 1 166 ? 7.407 10.581 -10.507 1.00 97.94 166 ARG A C 1
ATOM 1264 O O . ARG A 1 166 ? 7.399 10.373 -11.714 1.00 97.94 166 ARG A O 1
ATOM 1271 N N . ASP A 1 167 ? 8.490 10.445 -9.750 1.00 97.81 167 ASP A N 1
ATOM 1272 C CA . ASP A 1 167 ? 9.763 9.914 -10.232 1.00 97.81 167 ASP A CA 1
ATOM 1273 C C . ASP A 1 167 ? 9.962 8.445 -9.810 1.00 97.81 167 ASP A C 1
ATOM 1275 O O . ASP A 1 167 ? 11.090 7.966 -9.767 1.00 97.81 167 ASP A O 1
ATOM 1279 N N . ASP A 1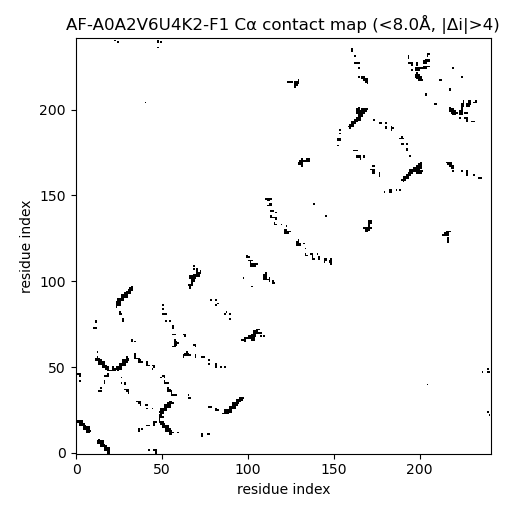 168 ? 8.894 7.712 -9.457 1.00 97.44 168 ASP A N 1
ATOM 1280 C CA . ASP A 1 168 ? 8.970 6.278 -9.145 1.00 97.44 168 ASP A CA 1
ATOM 1281 C C . ASP A 1 168 ? 9.500 5.492 -10.352 1.00 97.44 168 ASP A C 1
ATOM 1283 O O . ASP A 1 168 ? 8.890 5.464 -11.426 1.00 97.44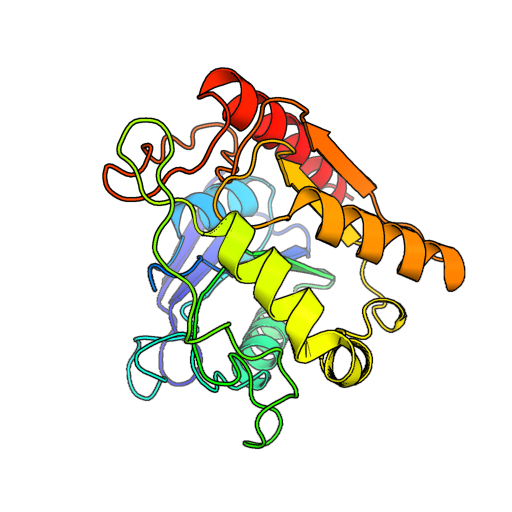 168 ASP A O 1
ATOM 1287 N N . ALA A 1 169 ? 10.659 4.860 -10.166 1.00 96.81 169 ALA A N 1
ATOM 1288 C CA . ALA A 1 169 ? 11.352 4.097 -11.198 1.00 96.81 169 ALA A CA 1
ATOM 1289 C C . ALA A 1 169 ? 11.102 2.578 -11.111 1.00 96.81 169 ALA A C 1
ATOM 1291 O O . ALA A 1 169 ? 11.626 1.820 -11.928 1.00 96.81 169 ALA A O 1
ATOM 1292 N N . LEU A 1 170 ? 10.284 2.090 -10.175 1.00 95.06 170 LEU A N 1
ATOM 1293 C CA . LEU A 1 170 ? 9.896 0.675 -10.153 1.00 95.06 170 LEU A CA 1
ATOM 1294 C C . LEU A 1 170 ? 8.593 0.426 -10.917 1.00 95.06 170 LEU A C 1
ATOM 1296 O O . LEU A 1 170 ? 8.467 -0.606 -11.569 1.00 95.06 170 LEU A O 1
ATOM 1300 N N . TRP A 1 171 ? 7.651 1.366 -10.898 1.00 93.81 171 TRP A N 1
ATOM 1301 C CA . TRP A 1 171 ? 6.404 1.292 -11.671 1.00 93.81 171 TRP A CA 1
ATOM 1302 C C . TRP A 1 171 ? 5.717 2.654 -11.764 1.00 93.81 171 TRP A C 1
ATOM 1304 O O . TRP A 1 171 ? 6.085 3.580 -11.037 1.00 93.81 171 TRP A O 1
ATOM 1314 N N . PRO A 1 172 ? 4.695 2.798 -12.625 1.00 96.06 172 PRO A N 1
ATOM 1315 C CA . PRO A 1 172 ? 3.995 4.065 -12.791 1.00 96.06 172 PRO A CA 1
ATOM 1316 C C . PRO A 1 172 ? 2.962 4.332 -11.681 1.00 96.06 172 PRO A C 1
ATOM 1318 O O . PRO A 1 172 ? 1.760 4.418 -11.934 1.00 96.06 172 PRO A O 1
ATOM 1321 N N . SER A 1 173 ? 3.422 4.472 -10.430 1.00 96.44 173 SER A N 1
ATOM 1322 C CA . SER A 1 173 ? 2.548 4.705 -9.265 1.00 96.44 173 SER A CA 1
ATOM 1323 C C . SER A 1 173 ? 1.765 6.013 -9.366 1.00 96.44 173 SER A C 1
ATOM 1325 O O . SER A 1 173 ? 0.618 6.077 -8.928 1.00 96.44 173 SER A O 1
ATOM 1327 N N . ASP A 1 174 ? 2.337 7.036 -9.996 1.00 96.62 174 ASP A N 1
ATOM 1328 C CA . ASP A 1 174 ? 1.677 8.308 -10.271 1.00 96.62 174 ASP A CA 1
ATOM 1329 C C . ASP A 1 174 ? 0.491 8.167 -11.231 1.00 96.62 174 ASP A C 1
ATOM 1331 O O . ASP A 1 174 ? -0.574 8.744 -10.987 1.00 96.62 174 ASP A O 1
ATOM 1335 N N . VAL A 1 175 ? 0.650 7.352 -12.277 1.00 96.88 175 VAL A N 1
ATOM 1336 C CA . VAL A 1 175 ? -0.413 7.044 -13.243 1.00 96.88 175 VAL A CA 1
ATOM 1337 C C . VAL A 1 175 ? -1.504 6.204 -12.582 1.00 96.88 175 VAL A C 1
ATOM 1339 O O . VAL A 1 175 ? -2.687 6.503 -12.737 1.00 96.88 175 VAL A O 1
ATOM 1342 N N . PHE A 1 176 ? -1.129 5.191 -11.794 1.00 97.06 176 PHE A N 1
ATOM 1343 C CA . PHE A 1 176 ? -2.092 4.355 -11.071 1.00 97.06 176 PHE A CA 1
ATOM 1344 C C . PHE A 1 176 ? -2.902 5.152 -10.049 1.00 97.06 176 PHE A C 1
ATOM 1346 O O . PHE A 1 176 ? -4.125 5.027 -10.014 1.00 97.06 176 PHE A O 1
ATOM 1353 N N . ALA A 1 177 ? -2.251 6.003 -9.252 1.00 97.75 177 ALA A N 1
ATOM 1354 C CA . ALA A 1 177 ? -2.933 6.837 -8.268 1.00 97.75 177 ALA A CA 1
ATOM 1355 C C . ALA A 1 177 ? -3.943 7.784 -8.936 1.00 97.75 177 ALA A C 1
ATOM 1357 O O . ALA A 1 177 ? -5.081 7.888 -8.479 1.00 97.75 177 ALA A O 1
ATOM 1358 N N . LYS A 1 178 ? -3.567 8.404 -10.060 1.00 97.56 178 LYS A N 1
ATOM 1359 C CA . LYS A 1 178 ? -4.475 9.264 -10.824 1.00 97.56 178 LYS A CA 1
ATOM 1360 C C . LYS A 1 178 ? -5.654 8.486 -11.418 1.00 97.56 178 LYS A C 1
ATOM 1362 O O . LYS A 1 178 ? -6.791 8.926 -11.303 1.00 97.56 178 LYS A O 1
ATOM 1367 N N . SER A 1 179 ? -5.412 7.298 -11.974 1.00 97.00 179 SER A N 1
ATOM 1368 C CA . SER A 1 179 ? -6.487 6.447 -12.504 1.00 97.00 179 SER A CA 1
ATOM 1369 C C . SER A 1 179 ? -7.489 6.030 -11.417 1.00 97.00 179 SER A C 1
ATOM 1371 O O . SER A 1 179 ? -8.698 6.022 -11.659 1.00 97.00 179 SER A O 1
ATOM 1373 N N . ILE A 1 180 ? -7.016 5.736 -10.200 1.00 98.00 180 ILE A N 1
ATOM 1374 C CA . ILE A 1 180 ? -7.889 5.444 -9.054 1.00 98.00 180 ILE A CA 1
ATOM 1375 C C . ILE A 1 180 ? -8.733 6.671 -8.684 1.00 98.00 180 ILE A C 1
ATOM 1377 O O . ILE A 1 180 ? -9.941 6.532 -8.479 1.00 98.00 180 ILE A O 1
ATOM 1381 N N . GLU A 1 181 ? -8.124 7.856 -8.607 1.00 97.94 181 GLU A N 1
ATOM 1382 C CA . GLU A 1 181 ? -8.831 9.113 -8.329 1.00 97.94 181 GLU A CA 1
ATOM 1383 C C . GLU A 1 181 ? -9.926 9.386 -9.374 1.00 97.94 181 GLU A C 1
ATOM 1385 O O . GLU A 1 181 ? -11.081 9.608 -9.009 1.00 97.94 181 GLU A O 1
ATOM 1390 N N . GLU A 1 182 ? -9.604 9.287 -10.665 1.00 97.69 182 GLU A N 1
ATOM 1391 C CA . GLU A 1 182 ? -10.548 9.490 -11.774 1.00 97.69 182 GLU A CA 1
ATOM 1392 C C . GLU A 1 182 ? -11.706 8.481 -11.745 1.00 97.69 182 GLU A C 1
ATOM 1394 O O . GLU A 1 182 ? -12.869 8.834 -11.980 1.00 97.69 182 GLU A O 1
ATOM 1399 N N . ARG A 1 183 ? -11.415 7.218 -11.410 1.00 97.81 183 ARG A N 1
ATOM 1400 C CA . ARG A 1 183 ? -12.430 6.167 -11.277 1.00 97.81 183 ARG A CA 1
ATOM 1401 C C . ARG A 1 183 ? -13.370 6.426 -10.102 1.00 97.81 183 ARG A C 1
ATOM 1403 O O . ARG A 1 183 ? -14.578 6.235 -10.240 1.00 97.81 183 ARG A O 1
ATOM 1410 N N . LEU A 1 184 ? -12.840 6.878 -8.965 1.00 98.06 184 LEU A N 1
ATOM 1411 C CA . LEU A 1 184 ? -13.652 7.287 -7.818 1.00 98.06 184 LEU A CA 1
ATOM 1412 C C . LEU A 1 184 ? -14.524 8.496 -8.169 1.00 98.06 184 LEU A C 1
ATOM 1414 O O . LEU A 1 184 ? -15.728 8.455 -7.908 1.00 98.06 184 LEU A O 1
ATOM 1418 N N . ALA A 1 185 ? -13.954 9.510 -8.825 1.00 97.50 185 ALA A N 1
ATOM 1419 C CA . ALA A 1 185 ? -14.674 10.707 -9.258 1.00 97.50 185 ALA A CA 1
ATOM 1420 C C . ALA A 1 185 ? -15.833 10.365 -10.206 1.00 97.50 185 ALA A C 1
ATOM 1422 O O . ALA A 1 185 ? -16.953 10.839 -10.016 1.00 97.50 185 ALA A O 1
ATOM 1423 N N . SER A 1 186 ? -15.601 9.459 -11.159 1.00 97.62 186 SER A N 1
ATOM 1424 C CA . SER A 1 186 ? -16.631 8.959 -12.084 1.00 97.62 186 SER A CA 1
ATOM 1425 C C . SER A 1 186 ? -17.780 8.231 -11.372 1.00 97.62 186 SER A C 1
ATOM 1427 O O . SER A 1 186 ? -18.885 8.147 -11.903 1.00 97.62 186 SER A O 1
ATOM 1429 N N . ALA A 1 187 ? -17.543 7.727 -10.158 1.00 97.38 187 ALA A N 1
ATOM 1430 C CA . ALA A 1 187 ? -18.544 7.103 -9.296 1.00 97.38 187 ALA A CA 1
ATOM 1431 C C . ALA A 1 187 ? -19.108 8.057 -8.219 1.00 97.38 187 ALA A C 1
ATOM 1433 O O . ALA A 1 187 ? -19.782 7.601 -7.292 1.00 97.38 187 ALA A O 1
ATOM 1434 N N . GLY A 1 188 ? -18.821 9.362 -8.301 1.00 97.06 188 GLY A N 1
ATOM 1435 C CA . GLY A 1 188 ? -19.279 10.367 -7.334 1.00 97.06 188 GLY A CA 1
ATOM 1436 C C . GLY A 1 188 ? -18.570 10.307 -5.976 1.00 97.06 188 GLY A C 1
ATOM 1437 O O . GLY A 1 188 ? -19.117 10.766 -4.974 1.00 97.06 188 GLY A O 1
ATOM 1438 N N . LYS A 1 189 ? -17.374 9.715 -5.920 1.00 97.25 189 LYS A N 1
ATOM 1439 C CA . LYS A 1 189 ? -16.531 9.605 -4.721 1.00 97.25 189 LYS A CA 1
ATOM 1440 C C . LYS A 1 189 ? -15.244 10.404 -4.899 1.00 97.25 189 LYS A C 1
ATOM 1442 O O . LYS A 1 189 ? -14.862 10.743 -6.011 1.00 97.25 189 LYS A O 1
ATOM 1447 N N . SER A 1 190 ? -14.549 10.675 -3.802 1.00 94.88 190 SER A N 1
ATOM 1448 C CA . SER A 1 190 ? -13.248 11.344 -3.824 1.00 94.88 190 SER A CA 1
ATOM 1449 C C . SER A 1 190 ? -12.195 10.548 -3.058 1.00 94.88 190 SER A C 1
ATOM 1451 O O . SER A 1 190 ? -12.507 9.766 -2.156 1.00 94.88 190 SER A O 1
ATOM 1453 N N . ALA A 1 191 ? -10.937 10.763 -3.435 1.00 96.44 191 ALA A N 1
ATOM 1454 C CA . ALA A 1 191 ? -9.765 10.363 -2.672 1.00 96.44 191 ALA A CA 1
ATOM 1455 C C . ALA A 1 191 ? -8.933 11.605 -2.344 1.00 96.44 191 ALA A C 1
ATOM 1457 O O . ALA A 1 191 ? -8.980 12.600 -3.065 1.00 96.44 191 ALA A O 1
ATOM 1458 N N . THR A 1 192 ? -8.144 11.533 -1.277 1.00 97.38 192 THR A N 1
ATOM 1459 C CA . THR A 1 192 ? -7.069 12.501 -1.045 1.00 97.38 192 THR A CA 1
ATOM 1460 C C . THR A 1 192 ? -5.840 12.030 -1.813 1.00 97.38 192 THR A C 1
ATOM 1462 O O . THR A 1 192 ? -5.194 11.072 -1.388 1.00 97.38 192 THR A O 1
ATOM 1465 N N . LEU A 1 193 ? -5.517 12.674 -2.935 1.00 97.94 193 LEU A N 1
ATOM 1466 C CA . LEU A 1 193 ? -4.311 12.385 -3.712 1.00 97.94 193 LEU A CA 1
ATOM 1467 C C . LEU A 1 193 ? -3.144 13.276 -3.263 1.00 97.94 193 LEU A C 1
ATOM 1469 O O . LEU A 1 193 ? -3.225 14.501 -3.299 1.00 97.94 193 LEU A O 1
ATOM 1473 N N . ILE A 1 194 ? -2.038 12.650 -2.866 1.00 98.25 194 ILE A N 1
ATOM 1474 C CA . ILE A 1 194 ? -0.797 13.306 -2.455 1.00 98.25 194 ILE A CA 1
ATOM 1475 C C . ILE A 1 194 ? 0.305 12.850 -3.404 1.00 98.25 194 ILE A C 1
ATOM 1477 O O . ILE A 1 194 ? 0.661 11.672 -3.454 1.00 98.25 194 ILE A O 1
ATOM 1481 N N . GLN A 1 195 ? 0.853 13.790 -4.166 1.00 97.56 195 GLN A N 1
ATOM 1482 C CA . GLN A 1 195 ? 1.930 13.513 -5.107 1.00 97.56 195 GLN A CA 1
ATOM 1483 C C . GLN A 1 195 ? 3.087 14.472 -4.919 1.00 97.56 195 GLN A C 1
ATOM 1485 O O . GLN A 1 195 ? 2.894 15.645 -4.604 1.00 97.56 195 GLN A O 1
ATOM 1490 N N . HIS A 1 196 ? 4.292 13.979 -5.189 1.00 98.19 196 HIS A N 1
ATOM 1491 C CA . HIS A 1 196 ? 5.483 14.813 -5.205 1.00 98.19 196 HIS A CA 1
ATOM 1492 C C . HIS A 1 196 ? 6.260 14.613 -6.515 1.00 98.19 196 HIS A C 1
ATOM 1494 O O . HIS A 1 196 ? 6.564 13.472 -6.876 1.00 98.19 196 HIS A O 1
ATOM 1500 N N . PRO A 1 197 ? 6.587 15.695 -7.254 1.00 97.62 197 PRO A N 1
ATOM 1501 C CA . PRO A 1 197 ? 7.167 15.603 -8.595 1.00 97.62 197 PRO A CA 1
ATOM 1502 C C . PRO A 1 197 ? 8.556 14.961 -8.624 1.00 97.62 197 PRO A C 1
ATOM 1504 O O . PRO A 1 197 ? 8.945 14.414 -9.647 1.00 97.62 197 PRO A O 1
ATOM 1507 N N . LYS A 1 198 ? 9.297 15.045 -7.515 1.00 97.75 198 LYS A N 1
ATOM 1508 C CA . LYS A 1 198 ? 10.674 14.546 -7.397 1.00 97.75 198 LYS A CA 1
ATOM 1509 C C . LYS A 1 198 ? 10.817 13.370 -6.434 1.00 97.75 198 LYS A C 1
ATOM 1511 O O . LYS A 1 198 ? 11.938 12.964 -6.162 1.00 97.75 198 LYS A O 1
ATOM 1516 N N . ALA A 1 199 ? 9.723 12.887 -5.845 1.00 97.94 199 ALA A N 1
ATOM 1517 C CA . ALA A 1 199 ? 9.790 11.707 -4.988 1.00 97.94 199 ALA A CA 1
ATOM 1518 C C . ALA A 1 199 ? 9.718 10.453 -5.852 1.00 97.94 199 ALA A C 1
ATOM 1520 O O . ALA A 1 199 ? 9.039 10.451 -6.885 1.00 97.94 199 ALA A O 1
ATOM 1521 N N . GLY A 1 200 ? 10.415 9.414 -5.421 1.00 96.19 200 GLY A N 1
ATOM 1522 C CA . GLY A 1 200 ? 10.427 8.120 -6.073 1.00 96.19 200 GLY A CA 1
ATOM 1523 C C . GLY A 1 200 ? 9.510 7.123 -5.382 1.00 96.19 200 GLY A C 1
ATOM 1524 O O . GLY A 1 200 ? 8.471 7.454 -4.816 1.00 96.19 200 GLY A O 1
ATOM 1525 N N . HIS A 1 201 ? 9.940 5.870 -5.415 1.00 95.00 201 HIS A N 1
ATOM 1526 C CA . HIS A 1 201 ? 9.234 4.729 -4.853 1.00 95.00 201 HIS A CA 1
ATOM 1527 C C . HIS A 1 201 ? 9.165 4.727 -3.316 1.00 95.00 201 HIS A C 1
ATOM 1529 O O . HIS A 1 201 ? 8.312 4.072 -2.715 1.00 95.00 201 HIS A O 1
ATOM 1535 N N . ARG A 1 202 ? 10.109 5.399 -2.649 1.00 91.69 202 ARG A N 1
ATOM 1536 C CA . ARG A 1 202 ? 10.214 5.367 -1.188 1.00 91.69 202 ARG A CA 1
ATOM 1537 C C . ARG A 1 202 ? 9.231 6.348 -0.566 1.00 91.69 202 ARG A C 1
ATOM 1539 O O . ARG A 1 202 ? 9.256 7.538 -0.853 1.00 91.69 202 ARG A O 1
ATOM 1546 N N . LEU A 1 203 ? 8.430 5.831 0.361 1.00 90.31 203 LEU A N 1
ATOM 1547 C CA . LEU A 1 203 ? 7.580 6.621 1.240 1.00 90.31 203 LEU A CA 1
ATOM 1548 C C . LEU A 1 203 ? 8.089 6.495 2.676 1.00 90.31 203 LEU A C 1
ATOM 15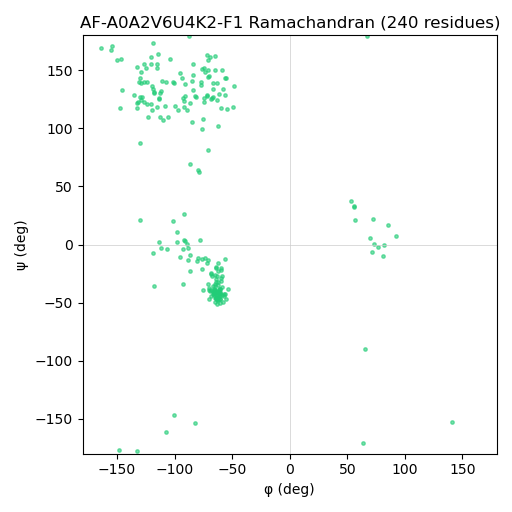50 O O . LEU A 1 203 ? 7.971 5.418 3.269 1.00 90.31 203 LEU A O 1
ATOM 1554 N N . LEU A 1 204 ? 8.660 7.583 3.199 1.00 92.69 204 LEU A N 1
ATOM 1555 C CA . LEU A 1 204 ? 9.275 7.635 4.527 1.00 92.69 204 LEU A CA 1
ATOM 1556 C C . LEU A 1 204 ? 8.442 8.494 5.480 1.00 92.69 204 LEU A C 1
ATOM 1558 O O . LEU A 1 204 ? 8.443 9.720 5.386 1.00 92.69 204 LEU A O 1
ATOM 1562 N N . PHE A 1 205 ? 7.749 7.870 6.423 1.00 94.06 205 PHE A N 1
ATOM 1563 C CA . PHE A 1 205 ? 7.126 8.604 7.521 1.00 94.06 205 PHE A CA 1
ATOM 1564 C C . PHE A 1 205 ? 8.183 9.265 8.414 1.00 94.06 205 PHE A C 1
ATOM 1566 O O . PHE A 1 205 ? 9.360 8.888 8.373 1.00 94.06 205 PHE A O 1
ATOM 1573 N N . PRO A 1 206 ? 7.797 10.262 9.235 1.00 91.56 206 PRO A N 1
ATOM 1574 C CA . PRO A 1 206 ? 8.721 10.876 10.174 1.00 91.56 206 PRO A CA 1
ATOM 1575 C C . PRO A 1 206 ? 9.483 9.819 10.975 1.00 91.56 206 PRO A C 1
ATOM 1577 O O . PRO A 1 206 ? 8.886 8.856 11.450 1.00 91.56 206 PRO A O 1
ATOM 1580 N N . SER A 1 207 ? 10.794 10.021 11.130 1.00 87.44 207 SER A N 1
ATOM 1581 C CA . SER A 1 207 ? 11.765 9.110 11.768 1.00 87.44 207 SER A CA 1
ATOM 1582 C C . SER A 1 207 ? 12.138 7.827 11.011 1.00 87.44 207 SER A C 1
ATOM 1584 O O . SER A 1 207 ? 13.074 7.147 11.430 1.00 87.44 207 SER A O 1
ATOM 1586 N N . GLU A 1 208 ? 11.499 7.504 9.884 1.00 90.69 208 GLU A N 1
ATOM 1587 C CA . GLU A 1 208 ? 11.919 6.371 9.055 1.00 90.69 208 GLU A CA 1
ATOM 1588 C C . GLU A 1 208 ? 13.166 6.714 8.227 1.00 90.69 208 GLU A C 1
ATOM 1590 O O . GLU A 1 208 ? 13.275 7.788 7.638 1.00 90.69 208 GLU A O 1
ATOM 1595 N N . THR A 1 209 ? 14.114 5.776 8.154 1.00 87.31 209 THR A N 1
ATOM 1596 C CA . THR A 1 209 ? 15.431 5.978 7.517 1.00 87.31 209 THR A CA 1
ATOM 1597 C C . THR A 1 209 ? 15.793 4.872 6.523 1.00 87.31 209 THR A C 1
ATOM 1599 O O . THR A 1 209 ? 16.965 4.675 6.204 1.00 87.31 209 THR A O 1
ATOM 1602 N N . THR A 1 210 ? 14.797 4.133 6.019 1.00 84.19 210 THR A N 1
ATOM 1603 C CA . THR A 1 210 ? 14.997 3.000 5.099 1.00 84.19 210 THR A CA 1
ATOM 1604 C C . THR A 1 210 ? 15.918 3.394 3.942 1.00 84.19 210 THR A C 1
ATOM 1606 O O . THR A 1 210 ? 15.541 4.286 3.182 1.00 84.19 210 THR A O 1
ATOM 1609 N N . PRO A 1 211 ? 17.094 2.761 3.767 1.00 88.75 211 PRO A N 1
ATOM 1610 C CA . PRO A 1 211 ? 18.076 3.188 2.774 1.00 88.75 211 PRO A CA 1
ATOM 1611 C C . PRO A 1 211 ? 17.600 2.937 1.338 1.00 88.75 211 PRO A C 1
ATOM 1613 O O . PRO A 1 211 ? 16.709 2.120 1.080 1.00 88.75 211 PRO A O 1
ATOM 1616 N N . ARG A 1 212 ? 18.223 3.625 0.376 1.00 90.31 212 ARG A N 1
ATOM 1617 C CA . ARG A 1 212 ? 18.045 3.325 -1.052 1.00 90.31 212 ARG A CA 1
ATOM 1618 C C . ARG A 1 212 ? 18.602 1.939 -1.383 1.00 90.31 212 ARG A C 1
ATOM 1620 O O . ARG A 1 212 ? 19.537 1.460 -0.745 1.00 90.31 212 ARG A O 1
ATOM 1627 N N . SER A 1 213 ? 18.010 1.285 -2.382 1.00 90.56 213 SER A N 1
ATOM 1628 C CA . SER A 1 213 ? 18.500 -0.010 -2.850 1.00 90.56 213 SER A CA 1
ATOM 1629 C C . SER A 1 213 ? 19.823 0.153 -3.597 1.00 90.56 213 SER A C 1
ATOM 1631 O O . SER A 1 213 ? 20.010 1.108 -4.343 1.00 90.56 213 SER A O 1
ATOM 1633 N N . ILE A 1 214 ? 20.713 -0.826 -3.432 1.00 93.00 214 ILE A N 1
ATOM 1634 C CA . ILE A 1 214 ? 21.947 -0.956 -4.220 1.00 93.00 214 ILE A CA 1
ATOM 1635 C C . ILE A 1 214 ? 21.742 -1.765 -5.513 1.00 93.00 214 ILE A C 1
ATOM 1637 O O . ILE A 1 214 ? 22.682 -1.955 -6.276 1.00 93.00 214 ILE A O 1
ATOM 1641 N N . GLN A 1 215 ? 20.532 -2.287 -5.744 1.00 92.31 215 GLN A N 1
ATOM 1642 C CA . GLN A 1 215 ? 20.196 -3.120 -6.907 1.00 92.31 215 GLN A CA 1
ATOM 1643 C C . GLN A 1 215 ? 19.124 -2.483 -7.795 1.00 92.31 215 GLN A C 1
ATOM 1645 O O . GLN A 1 215 ? 19.188 -2.617 -9.018 1.00 92.31 215 GLN A O 1
ATOM 1650 N N . HIS A 1 216 ? 18.161 -1.777 -7.195 1.00 94.00 216 HIS A N 1
ATOM 1651 C CA . HIS A 1 216 ? 16.978 -1.269 -7.884 1.00 94.00 216 HIS A CA 1
ATOM 1652 C C . HIS A 1 216 ? 16.885 0.255 -7.806 1.00 94.00 216 HIS A C 1
ATOM 1654 O O . HIS A 1 216 ? 17.088 0.858 -6.752 1.00 94.00 216 HIS A O 1
ATOM 1660 N N . ALA A 1 217 ? 16.553 0.885 -8.926 1.00 95.56 217 ALA A N 1
ATOM 1661 C CA . ALA A 1 217 ? 16.337 2.316 -9.005 1.00 95.56 217 ALA A CA 1
ATOM 1662 C C . ALA A 1 217 ? 14.982 2.643 -8.372 1.00 95.56 217 ALA A C 1
ATOM 1664 O O . ALA A 1 217 ? 13.941 2.364 -8.951 1.00 95.56 217 ALA A O 1
ATOM 1665 N N . HIS A 1 218 ? 14.980 3.256 -7.191 1.00 94.88 218 HIS A N 1
ATOM 1666 C CA . HIS A 1 218 ? 13.741 3.772 -6.598 1.00 94.88 218 HIS A CA 1
ATOM 1667 C C . HIS A 1 218 ? 13.278 5.079 -7.258 1.00 94.88 218 HIS A C 1
ATOM 1669 O O . HIS A 1 218 ? 12.106 5.425 -7.157 1.00 94.88 218 HIS A O 1
ATOM 1675 N N . GLY A 1 219 ? 14.189 5.793 -7.929 1.00 96.25 219 GLY A N 1
ATOM 1676 C CA . GLY A 1 219 ? 13.963 7.159 -8.396 1.00 96.25 219 GLY A CA 1
ATOM 1677 C C . GLY A 1 219 ? 13.837 8.166 -7.247 1.00 96.25 219 GLY A C 1
ATOM 1678 O O . GLY A 1 219 ? 13.985 7.807 -6.074 1.00 96.25 219 GLY A O 1
ATOM 1679 N N . GLY A 1 220 ? 13.637 9.433 -7.587 1.00 96.19 220 GLY A N 1
ATOM 1680 C CA . GLY A 1 220 ? 13.582 10.562 -6.662 1.00 96.19 220 GLY A CA 1
ATOM 1681 C C . GLY A 1 220 ? 14.870 10.850 -5.884 1.00 96.19 220 GLY A C 1
ATOM 1682 O O . GLY A 1 220 ? 15.917 10.254 -6.145 1.00 96.19 220 GLY A O 1
ATOM 1683 N N . SER A 1 221 ? 14.779 11.757 -4.904 1.00 95.38 221 SER A N 1
ATOM 1684 C CA . SER A 1 221 ? 15.850 12.085 -3.941 1.00 95.38 221 SER A CA 1
ATOM 1685 C C . SER A 1 221 ? 15.412 11.831 -2.495 1.00 95.38 221 SER A C 1
ATOM 1687 O O . SER A 1 221 ? 14.222 11.695 -2.219 1.00 95.38 221 SER A O 1
ATOM 1689 N N . ASP A 1 222 ? 16.363 11.709 -1.564 1.00 95.00 222 ASP A N 1
ATOM 1690 C CA . ASP A 1 222 ? 16.047 11.456 -0.149 1.00 95.00 222 ASP A CA 1
ATOM 1691 C C . ASP A 1 222 ? 15.202 12.581 0.459 1.00 95.00 222 ASP A C 1
ATOM 1693 O O . ASP A 1 222 ? 14.259 12.314 1.205 1.00 95.00 222 ASP A O 1
ATOM 1697 N N . GLU A 1 223 ? 15.484 13.826 0.082 1.00 96.00 223 GLU A N 1
ATOM 1698 C CA . GLU A 1 223 ? 14.729 15.004 0.508 1.00 96.00 223 GLU A CA 1
ATOM 1699 C C . GLU A 1 223 ? 13.286 14.938 0.001 1.00 96.00 223 GLU A C 1
ATOM 1701 O O . GLU A 1 223 ? 12.346 15.117 0.774 1.00 96.00 223 GLU A O 1
ATOM 1706 N N . ALA A 1 224 ? 13.109 14.618 -1.282 1.00 97.56 224 ALA A N 1
ATOM 1707 C CA . ALA A 1 224 ? 11.801 14.544 -1.915 1.00 97.56 224 ALA A CA 1
ATOM 1708 C C . ALA A 1 224 ? 10.950 13.376 -1.385 1.00 97.56 224 ALA A C 1
ATOM 1710 O O . ALA A 1 224 ? 9.745 13.534 -1.182 1.00 97.56 224 ALA A O 1
ATOM 1711 N N . ASP A 1 225 ? 11.562 12.215 -1.137 1.00 96.88 225 ASP A N 1
ATOM 1712 C CA . ASP A 1 225 ? 10.895 11.056 -0.530 1.00 96.88 225 ASP A CA 1
ATOM 1713 C C . ASP A 1 225 ? 10.425 11.381 0.903 1.00 96.88 225 ASP A C 1
ATOM 1715 O O . ASP A 1 225 ? 9.311 11.026 1.300 1.00 96.88 225 ASP A O 1
ATOM 1719 N N . ALA A 1 226 ? 11.250 12.097 1.677 1.00 96.56 226 ALA A N 1
ATOM 1720 C CA . ALA A 1 226 ? 10.913 12.539 3.030 1.00 96.56 226 ALA A CA 1
ATOM 1721 C C . ALA A 1 226 ? 9.848 13.652 3.047 1.00 96.56 226 ALA A C 1
ATOM 1723 O O . ALA A 1 226 ? 9.023 13.712 3.960 1.00 96.56 226 ALA A O 1
ATOM 1724 N N . GLU A 1 227 ? 9.840 14.543 2.054 1.00 97.75 227 GLU A N 1
ATOM 1725 C CA . GLU A 1 227 ? 8.776 15.534 1.845 1.00 97.75 227 GLU A CA 1
ATOM 1726 C C . GLU A 1 227 ? 7.434 14.863 1.553 1.00 97.75 227 GLU A C 1
ATOM 1728 O O . GLU A 1 227 ? 6.458 15.126 2.259 1.00 97.75 227 GLU A O 1
ATOM 1733 N N . LEU A 1 228 ? 7.400 13.939 0.586 1.00 97.94 228 LEU A N 1
ATOM 1734 C CA . LEU A 1 228 ? 6.201 13.161 0.265 1.00 97.94 228 LEU A CA 1
ATOM 1735 C C . LEU A 1 228 ? 5.689 12.396 1.491 1.00 97.94 228 LEU A C 1
ATOM 1737 O O . LEU A 1 228 ? 4.490 12.394 1.779 1.00 97.94 228 LEU A O 1
ATOM 1741 N N . GLY A 1 229 ? 6.601 11.767 2.230 1.00 97.19 229 GLY A N 1
ATOM 1742 C CA . GLY A 1 229 ? 6.276 11.007 3.426 1.00 97.19 229 GLY A CA 1
ATOM 1743 C C . GLY A 1 229 ? 5.746 11.848 4.585 1.00 97.19 229 GLY A C 1
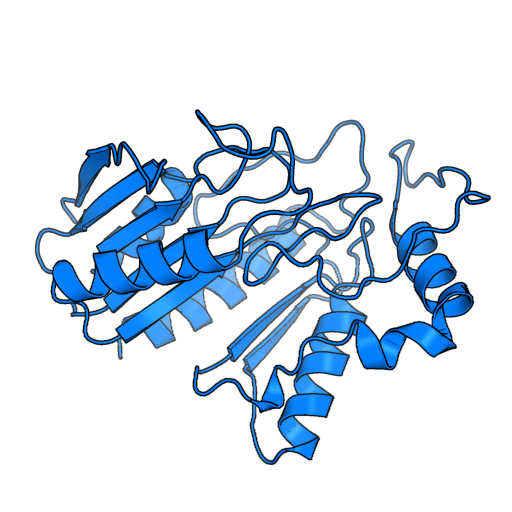ATOM 1744 O O . GLY A 1 229 ? 4.810 11.412 5.256 1.00 97.19 229 GLY A O 1
ATOM 1745 N N . ARG A 1 230 ? 6.239 13.080 4.774 1.00 97.50 230 ARG A N 1
ATOM 1746 C CA . ARG A 1 230 ? 5.638 14.037 5.719 1.00 97.50 230 ARG A CA 1
ATOM 1747 C C . ARG A 1 230 ? 4.220 14.421 5.313 1.00 97.50 230 ARG A C 1
ATOM 1749 O O . ARG A 1 230 ? 3.322 14.325 6.141 1.00 97.50 230 ARG A O 1
ATOM 1756 N N . SER A 1 231 ? 3.991 14.769 4.046 1.00 97.88 231 SER A N 1
ATOM 1757 C CA . SER A 1 231 ? 2.640 15.103 3.570 1.00 97.88 231 SER A CA 1
ATOM 1758 C C . SER A 1 231 ? 1.662 13.936 3.731 1.00 97.88 231 SER A C 1
ATOM 1760 O O . SER A 1 231 ? 0.523 14.132 4.157 1.00 97.88 231 SER A O 1
ATOM 1762 N N . ALA A 1 232 ? 2.107 12.710 3.443 1.00 97.44 232 ALA A N 1
ATOM 1763 C CA . ALA A 1 232 ? 1.320 11.505 3.680 1.00 97.44 232 ALA A CA 1
ATOM 1764 C C . ALA A 1 232 ? 1.011 11.303 5.168 1.00 97.44 232 ALA A C 1
ATOM 1766 O O . ALA A 1 232 ? -0.136 11.043 5.532 1.00 97.44 232 ALA A O 1
ATOM 1767 N N . TRP A 1 233 ? 2.019 11.452 6.029 1.00 97.25 233 TRP A N 1
ATOM 1768 C CA . TRP A 1 233 ? 1.867 11.324 7.473 1.00 97.25 233 TRP A CA 1
ATOM 1769 C C . TRP A 1 233 ? 0.883 12.338 8.051 1.00 97.25 233 TRP A C 1
ATOM 1771 O O . TRP A 1 233 ? 0.063 11.964 8.887 1.00 97.25 233 TRP A O 1
ATOM 1781 N N . ASP A 1 234 ? 0.918 13.587 7.591 1.00 97.19 234 ASP A N 1
ATOM 1782 C CA . ASP A 1 234 ? -0.002 14.630 8.047 1.00 97.19 234 ASP A CA 1
ATOM 1783 C C . ASP A 1 234 ? -1.454 14.265 7.713 1.00 97.19 234 ASP A C 1
ATOM 1785 O O . ASP A 1 234 ? -2.329 14.328 8.580 1.00 97.19 234 ASP A O 1
ATOM 1789 N N . ALA A 1 235 ? -1.712 13.791 6.490 1.00 96.56 235 ALA A N 1
ATOM 1790 C CA . ALA A 1 235 ? -3.045 13.362 6.071 1.00 96.56 235 ALA A CA 1
ATOM 1791 C C . ALA A 1 235 ? -3.535 12.116 6.831 1.00 96.56 235 ALA A C 1
ATOM 1793 O O . ALA A 1 235 ? -4.686 12.072 7.271 1.00 96.56 235 ALA A O 1
ATOM 1794 N N . ILE A 1 236 ? -2.666 11.118 7.020 1.00 96.12 236 ILE A N 1
ATOM 1795 C CA . ILE A 1 236 ? -2.982 9.895 7.775 1.00 96.12 236 ILE A CA 1
ATOM 1796 C C . ILE A 1 236 ? -3.241 10.232 9.246 1.00 96.12 236 ILE A C 1
ATOM 1798 O O . ILE A 1 236 ? -4.237 9.796 9.818 1.00 96.12 236 ILE A O 1
ATOM 1802 N N . SER A 1 237 ? -2.391 11.058 9.852 1.00 95.44 237 SER A N 1
ATOM 1803 C CA . SER A 1 237 ? -2.539 11.484 11.245 1.00 95.44 237 SER A CA 1
ATOM 1804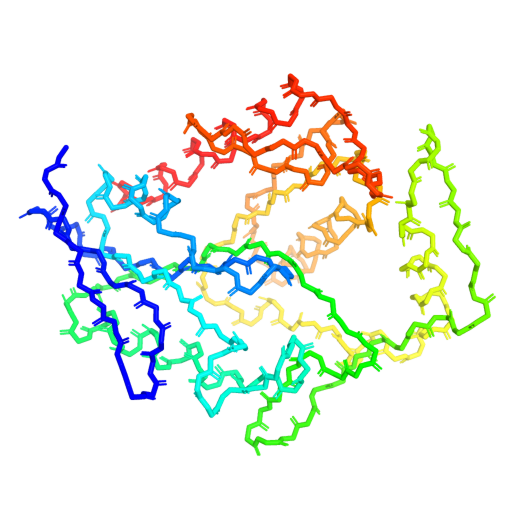 C C . SER A 1 237 ? -3.819 12.279 11.458 1.00 95.44 237 SER A C 1
ATOM 1806 O O . SER A 1 237 ? -4.516 12.063 12.447 1.00 95.44 237 SER A O 1
ATOM 1808 N N . ALA A 1 238 ? -4.159 13.176 10.531 1.00 94.75 238 ALA A N 1
ATOM 1809 C CA . ALA A 1 238 ? -5.406 13.928 10.585 1.00 94.75 238 ALA A CA 1
ATOM 1810 C C . ALA A 1 238 ? -6.639 13.020 10.464 1.00 94.75 238 ALA A C 1
ATOM 1812 O O . ALA A 1 238 ? -7.673 13.323 11.056 1.00 94.75 238 ALA A O 1
ATOM 1813 N N . LEU A 1 239 ? -6.549 11.911 9.719 1.00 93.69 239 LEU A N 1
ATOM 1814 C CA . LEU A 1 239 ? -7.620 10.918 9.633 1.00 93.69 239 LEU A CA 1
ATOM 1815 C C . LEU A 1 239 ? -7.781 10.134 10.940 1.00 93.69 239 LEU A C 1
ATOM 1817 O O . LEU A 1 239 ? -8.900 9.998 11.421 1.00 93.69 239 LEU A O 1
ATOM 1821 N N . LEU A 1 240 ? -6.681 9.647 11.516 1.00 92.44 240 LEU A N 1
ATOM 1822 C CA . LEU A 1 240 ? -6.705 8.796 12.714 1.00 92.44 240 LEU A CA 1
ATOM 1823 C C . LEU A 1 240 ? -7.027 9.552 14.013 1.00 92.44 240 LEU A C 1
ATOM 1825 O O . LEU A 1 240 ? -7.284 8.929 15.038 1.00 92.44 240 LEU A O 1
ATOM 1829 N N . ARG A 1 241 ? -7.010 10.888 13.982 1.00 87.88 241 ARG A N 1
ATOM 1830 C CA . ARG A 1 241 ? -7.402 11.752 15.110 1.00 87.88 241 ARG A CA 1
ATOM 1831 C C . ARG A 1 241 ? -8.875 12.183 15.082 1.00 87.88 241 ARG A C 1
ATOM 1833 O O . ARG A 1 241 ? -9.295 12.891 15.993 1.00 87.88 241 ARG A O 1
ATOM 1840 N N . GLN A 1 242 ? -9.626 11.814 14.041 1.00 81.00 242 GLN A N 1
ATOM 1841 C CA . GLN A 1 242 ? -11.090 11.978 13.958 1.00 81.00 242 GLN A CA 1
ATOM 1842 C C . GLN A 1 242 ? -11.796 10.829 14.670 1.00 81.00 242 GLN A C 1
ATOM 1844 O O . GLN A 1 242 ? -12.944 11.022 15.127 1.00 81.00 242 GLN A O 1
#

Solvent-accessible surface area (backbone atoms only — not comparable to full-atom values): 13087 Å² total; per-residue (Å²): 120,66,65,51,77,45,78,43,63,96,86,50,42,36,35,39,32,43,24,82,62,64,71,34,35,18,34,41,30,37,43,35,67,80,56,48,59,39,52,70,62,27,49,59,50,18,59,65,17,20,35,17,34,9,36,38,78,26,57,50,86,98,40,41,81,45,52,43,50,31,54,54,61,56,56,50,52,53,51,54,52,34,43,75,73,61,27,82,42,80,46,78,50,68,58,59,74,64,66,90,55,35,48,34,12,55,97,84,42,68,45,63,60,75,57,68,52,84,82,61,72,89,44,66,51,97,86,14,39,32,39,25,66,48,51,56,49,11,50,63,75,32,49,87,46,46,72,70,36,50,76,71,63,66,73,56,86,70,91,46,76,40,77,27,20,59,31,24,26,50,33,62,46,41,59,51,46,48,51,51,39,53,50,20,44,77,66,78,41,77,55,52,78,45,74,28,81,49,6,8,61,56,75,29,43,87,92,56,77,83,74,83,63,93,58,42,27,39,46,46,44,74,67,35,13,43,50,44,11,43,56,51,43,54,55,51,51,60,57,68,73,109

Nearest PDB structures (foldseek):
  7p4k-assembly1_B  TM=5.240E-01  e=1.891E-02  Homo sapiens
  5aki-assembly1_A-2  TM=5.080E-01  e=2.276E-02  Homo sapiens
  8qn0-assembly2_B  TM=4.990E-01  e=2.276E-02  Homo sapiens
  5alj-assembly1_A-2  TM=4.975E-01  e=2.913E-02  Homo sapiens
  5am2-assembly1_A-2  TM=3.926E-01  e=1.572E-02  Homo sapiens